Protein AF-0000000084487734 (afdb_homodimer)

Sequence (270 aa):
MATVINNCAVCWTTIVLCVITAISCRATPEEVKLWREMNKRVASFVCGEPRPRSFQVSTLFPDLSENFVDPFYVVLHRCDETTGCCKNKTEVCKMQQSTSVDIVFSMIRDGGKFISLKAENHTSCGCESRHSTIKMATVINNCAVCWTTIVLCVITAISCRATPEEVKLWREMNKRVASFVCGEPRPRSFQVSTLFPDLSENFVDPFYVVLHRCDETTGCCKNKTEVCKMQQSTSVDIVFSMIRDGGKFISLKAENHTSCGCESRHSTIK

Structure (mmCIF, N/CA/C/O backbone):
data_AF-0000000084487734-model_v1
#
loop_
_entity.id
_entity.type
_entity.pdbx_description
1 polymer 'Platelet-derived growth factor (PDGF) family profile domain-containing protein'
#
loop_
_atom_site.group_PDB
_atom_site.id
_atom_site.type_symbol
_atom_site.label_atom_id
_atom_site.label_alt_id
_atom_site.label_comp_id
_atom_site.label_asym_id
_atom_site.label_entity_id
_atom_site.label_seq_id
_atom_site.pdbx_PDB_ins_code
_atom_site.Cartn_x
_atom_site.Cartn_y
_atom_site.Cartn_z
_atom_site.occupancy
_atom_site.B_iso_or_equiv
_atom_site.auth_seq_id
_atom_site.auth_comp_id
_atom_site.auth_asym_id
_atom_site.auth_atom_id
_atom_site.pdbx_PDB_model_num
ATOM 1 N N . MET A 1 1 ? 27.359 90.25 35.75 1 35.66 1 MET A N 1
ATOM 2 C CA . MET A 1 1 ? 26.438 89.25 36.25 1 35.66 1 MET A CA 1
ATOM 3 C C . MET A 1 1 ? 25.891 88.375 35.094 1 35.66 1 MET A C 1
ATOM 5 O O . MET A 1 1 ? 25.031 88.875 34.344 1 35.66 1 MET A O 1
ATOM 9 N N . ALA A 1 2 ? 26.859 87.625 34.469 1 40.62 2 ALA A N 1
ATOM 10 C CA . ALA A 1 2 ? 26.812 86.812 33.25 1 40.62 2 ALA A CA 1
ATOM 11 C C . ALA A 1 2 ? 25.781 85.688 33.375 1 40.62 2 ALA A C 1
ATOM 13 O O . ALA A 1 2 ? 25.5 85.188 34.469 1 40.62 2 ALA A O 1
ATOM 14 N N . THR A 1 3 ? 24.859 85.625 32.344 1 41.78 3 THR A N 1
ATOM 15 C CA . THR A 1 3 ? 23.734 84.938 31.75 1 41.78 3 THR A CA 1
ATOM 16 C C . THR A 1 3 ? 24.109 83.5 31.5 1 41.78 3 THR A C 1
ATOM 18 O O . THR A 1 3 ? 24.969 83.188 30.656 1 41.78 3 THR A O 1
ATOM 21 N N . VAL A 1 4 ? 24.25 82.688 32.562 1 39.94 4 VAL A N 1
ATOM 22 C CA . VAL A 1 4 ? 24.516 81.25 32.469 1 39.94 4 VAL A CA 1
ATOM 23 C C . VAL A 1 4 ? 23.391 80.562 31.672 1 39.94 4 VAL A C 1
ATOM 25 O O . VAL A 1 4 ? 22.25 80.5 32.125 1 39.94 4 VAL A O 1
ATOM 28 N N . ILE A 1 5 ? 23.281 80.875 30.312 1 41.66 5 ILE A N 1
ATOM 29 C CA . ILE A 1 5 ? 22.328 80.188 29.453 1 41.66 5 ILE A CA 1
ATOM 30 C C . ILE A 1 5 ? 22.578 78.625 29.547 1 41.66 5 ILE A C 1
ATOM 32 O O . ILE A 1 5 ? 23.656 78.188 29.219 1 41.66 5 ILE A O 1
ATOM 36 N N . ASN A 1 6 ? 22.109 78 30.641 1 37.12 6 ASN A N 1
ATOM 37 C CA . ASN A 1 6 ? 22 76.562 30.719 1 37.12 6 ASN A CA 1
ATOM 38 C C . ASN A 1 6 ? 21.359 76 29.453 1 37.12 6 ASN A C 1
ATOM 40 O O . ASN A 1 6 ? 20.281 76.375 29.047 1 37.12 6 ASN A O 1
ATOM 44 N N . ASN A 1 7 ? 22.172 75.625 28.406 1 38.59 7 ASN A N 1
ATOM 45 C CA . ASN A 1 7 ? 21.844 74.812 27.234 1 38.59 7 ASN A CA 1
ATOM 46 C C . ASN A 1 7 ? 21.094 73.562 27.625 1 38.59 7 ASN A C 1
ATOM 48 O O . ASN A 1 7 ? 21.641 72.688 28.297 1 38.59 7 ASN A O 1
ATOM 52 N N . CYS A 1 8 ? 19.797 73.625 28.031 1 35.5 8 CYS A N 1
ATOM 53 C CA . CYS A 1 8 ? 18.906 72.5 28.125 1 35.5 8 CYS A CA 1
ATOM 54 C C . CYS A 1 8 ? 19.016 71.625 26.891 1 35.5 8 CYS A C 1
ATOM 56 O O . CYS A 1 8 ? 18.656 72.062 25.797 1 35.5 8 CYS A O 1
ATOM 58 N N . ALA A 1 9 ? 20.172 70.938 26.703 1 40.81 9 ALA A N 1
ATOM 59 C CA . ALA A 1 9 ? 20.25 69.812 25.766 1 40.81 9 ALA A CA 1
ATOM 60 C C . ALA A 1 9 ? 19.031 68.875 25.891 1 40.81 9 ALA A C 1
ATOM 62 O O . ALA A 1 9 ? 18.734 68.375 26.969 1 40.81 9 ALA A O 1
ATOM 63 N N . VAL A 1 10 ? 17.906 69.312 25.219 1 45.5 10 VAL A N 1
ATOM 64 C CA . VAL A 1 10 ? 16.766 68.438 24.938 1 45.5 10 VAL A CA 1
ATOM 65 C C . VAL A 1 10 ? 17.25 67.062 24.5 1 45.5 10 VAL A C 1
ATOM 67 O O . VAL A 1 10 ? 17.969 66.938 23.5 1 45.5 10 VAL A O 1
ATOM 70 N N . CYS A 1 11 ? 17.672 66.188 25.375 1 44.03 11 CYS A N 1
ATOM 71 C CA . CYS A 1 11 ? 17.734 64.75 25.109 1 44.03 11 CYS A CA 1
ATOM 72 C C . CYS A 1 11 ? 16.516 64.312 24.328 1 44.03 11 CYS A C 1
ATOM 74 O O . CYS A 1 11 ? 15.383 64.375 24.797 1 44.03 11 CYS A O 1
ATOM 76 N N . TRP A 1 12 ? 16.484 64.5 22.969 1 47.03 12 TRP A N 1
ATOM 77 C CA . TRP A 1 12 ? 15.594 63.781 22.078 1 47.03 12 TRP A CA 1
ATOM 78 C C . TRP A 1 12 ? 15.578 62.312 22.422 1 47.03 12 TRP A C 1
ATOM 80 O O . TRP A 1 12 ? 16.562 61.594 22.219 1 47.03 12 TRP A O 1
ATOM 90 N N . THR A 1 13 ? 15.008 61.844 23.547 1 52.81 13 THR A N 1
ATOM 91 C CA . THR A 1 13 ? 14.617 60.438 23.719 1 52.81 13 THR A CA 1
ATOM 92 C C . THR A 1 13 ? 13.898 59.938 22.484 1 52.81 13 THR A C 1
ATOM 94 O O . THR A 1 13 ? 12.805 60.375 22.156 1 52.81 13 THR A O 1
ATOM 97 N N . THR A 1 14 ? 14.562 59.75 21.297 1 53.88 14 THR A N 1
ATOM 98 C CA . THR A 1 14 ? 13.977 58.906 20.281 1 53.88 14 THR A CA 1
ATOM 99 C C . THR A 1 14 ? 13.352 57.656 20.938 1 53.88 14 THR A C 1
ATOM 101 O O . THR A 1 14 ? 14.062 56.812 21.469 1 53.88 14 THR A O 1
ATOM 104 N N . ILE A 1 15 ? 12.211 57.75 21.594 1 55 15 ILE A N 1
ATOM 105 C CA . ILE A 1 15 ? 11.414 56.562 21.891 1 55 15 ILE A CA 1
ATOM 106 C C . ILE A 1 15 ? 11.32 55.656 20.641 1 55 15 ILE A C 1
ATOM 108 O O . ILE A 1 15 ? 10.68 56.031 19.656 1 55 15 ILE A O 1
ATOM 112 N N . VAL A 1 16 ? 12.414 55.031 20.266 1 56.88 16 VAL A N 1
ATOM 113 C CA . VAL A 1 16 ? 12.25 53.906 19.344 1 56.88 16 VAL A CA 1
ATOM 114 C C . VAL A 1 16 ? 11.023 53.094 19.734 1 56.88 16 VAL A C 1
ATOM 116 O O . VAL A 1 16 ? 11.016 52.438 20.766 1 56.88 16 VAL A O 1
ATOM 119 N N . LEU A 1 17 ? 9.812 53.625 19.453 1 52.47 17 LEU A N 1
ATOM 120 C CA . LEU A 1 17 ? 8.633 52.75 19.469 1 52.47 17 LEU A CA 1
ATOM 121 C C . LEU A 1 17 ? 8.953 51.375 18.938 1 52.47 17 LEU A C 1
ATOM 123 O O . LEU A 1 17 ? 9.188 51.188 17.75 1 52.47 17 LEU A O 1
ATOM 127 N N . CYS A 1 18 ? 9.641 50.594 19.672 1 52.75 18 CYS A N 1
ATOM 128 C CA . CYS A 1 18 ? 9.633 49.188 19.391 1 52.75 18 CYS A CA 1
ATOM 129 C C . CYS A 1 18 ? 8.25 48.719 18.969 1 52.75 18 CYS A C 1
ATOM 131 O O . CYS A 1 18 ? 7.359 48.562 19.797 1 52.75 18 CYS A O 1
ATOM 133 N N . VAL A 1 19 ? 7.691 49.25 17.859 1 54.16 19 VAL A N 1
ATOM 134 C CA . VAL A 1 19 ? 6.547 48.562 17.281 1 54.16 19 VAL A CA 1
ATOM 135 C C . VAL A 1 19 ? 6.754 47.031 17.406 1 54.16 19 VAL A C 1
ATOM 137 O O . VAL A 1 19 ? 7.609 46.469 16.734 1 54.16 19 VAL A O 1
ATOM 140 N N . ILE A 1 20 ? 6.711 46.531 18.562 1 51.81 20 ILE A N 1
ATOM 141 C CA . ILE A 1 20 ? 6.5 45.062 18.688 1 51.81 20 ILE A CA 1
ATOM 142 C C . ILE A 1 20 ? 5.566 44.594 17.578 1 51.81 20 ILE A C 1
ATOM 144 O O . ILE A 1 20 ? 4.383 44.938 17.547 1 51.81 20 ILE A O 1
ATOM 148 N N . THR A 1 21 ? 5.977 44.688 16.266 1 53.12 21 THR A N 1
ATOM 149 C CA . THR A 1 21 ? 5.211 43.906 15.297 1 53.12 21 THR A CA 1
ATOM 150 C C . THR A 1 21 ? 4.668 42.625 15.945 1 53.12 21 THR A C 1
ATOM 152 O O . THR A 1 21 ? 5.438 41.75 16.375 1 53.12 21 THR A O 1
ATOM 155 N N . ALA A 1 22 ? 3.709 42.656 16.781 1 51 22 ALA A N 1
ATOM 156 C CA . ALA A 1 22 ? 2.916 41.469 17.125 1 51 22 ALA A CA 1
ATOM 157 C C . ALA A 1 22 ? 2.893 40.469 15.977 1 51 22 ALA A C 1
ATOM 159 O O . ALA A 1 22 ? 2.295 40.75 14.93 1 51 22 ALA A O 1
ATOM 160 N N . ILE A 1 23 ? 3.992 39.844 15.531 1 52.19 23 ILE A N 1
ATOM 161 C CA . ILE A 1 23 ? 3.895 38.656 14.68 1 52.19 23 ILE A CA 1
ATOM 162 C C . ILE A 1 23 ? 2.557 37.969 14.922 1 52.19 23 ILE A C 1
ATOM 164 O O . ILE A 1 23 ? 2.305 37.438 16 1 52.19 23 ILE A O 1
ATOM 168 N N . SER A 1 24 ? 1.471 38.562 14.617 1 54.06 24 SER A N 1
ATOM 169 C CA . SER A 1 24 ? 0.157 37.938 14.664 1 54.06 24 SER A CA 1
ATOM 170 C C . SER A 1 24 ? 0.245 36.438 14.328 1 54.06 24 SER A C 1
ATOM 172 O O . SER A 1 24 ? 0.901 36.062 13.359 1 54.06 24 SER A O 1
ATOM 174 N N . CYS A 1 25 ? 0.25 35.594 15.359 1 62.59 25 CYS A N 1
ATOM 175 C CA . CYS A 1 25 ? 0.129 34.156 15.5 1 62.59 25 CYS A CA 1
ATOM 176 C C . CYS A 1 25 ? -0.908 33.594 14.531 1 62.59 25 CYS A C 1
ATOM 178 O O . CYS A 1 25 ? -1.359 32.438 14.68 1 62.59 25 CYS A O 1
ATOM 180 N N . ARG A 1 26 ? -1.296 34.438 13.57 1 74.94 26 ARG A N 1
ATOM 181 C CA . ARG A 1 26 ? -2.312 33.906 12.664 1 74.94 26 ARG A CA 1
ATOM 182 C C . ARG A 1 26 ? -1.678 33.094 11.539 1 74.94 26 ARG A C 1
ATOM 184 O O . ARG A 1 26 ? -0.514 33.312 11.195 1 74.94 26 ARG A O 1
ATOM 191 N N . ALA A 1 27 ? -2.35 32.094 11.078 1 86.38 27 ALA A N 1
ATOM 192 C CA . ALA A 1 27 ? -1.905 31.281 9.961 1 86.38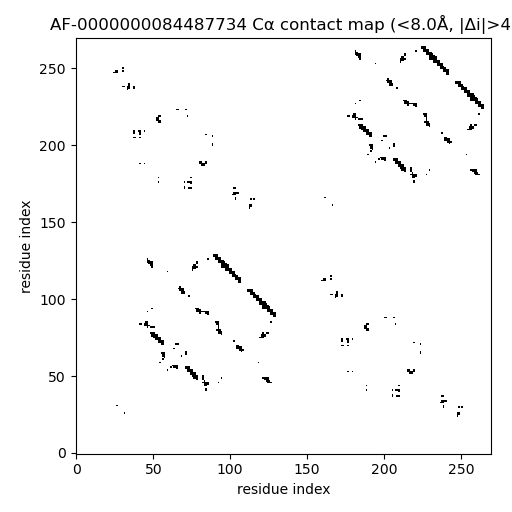 27 ALA A CA 1
ATOM 193 C C . ALA A 1 27 ? -1.611 32.125 8.727 1 86.38 27 ALA A C 1
ATOM 195 O O . ALA A 1 27 ? -2.385 33.031 8.391 1 86.38 27 ALA A O 1
ATOM 196 N N . THR A 1 28 ? -0.419 32.031 8.164 1 91.5 28 THR A N 1
ATOM 197 C CA . THR A 1 28 ? -0.097 32.719 6.918 1 91.5 28 THR A CA 1
ATOM 198 C C . THR A 1 28 ? -0.97 32.188 5.777 1 91.5 28 THR A C 1
ATOM 200 O O . THR A 1 28 ? -1.492 31.078 5.844 1 91.5 28 THR A O 1
ATOM 203 N N . PRO A 1 29 ? -1.188 33.062 4.805 1 93.31 29 PRO A N 1
ATOM 204 C CA . PRO A 1 29 ? -1.983 32.625 3.662 1 93.31 29 PRO A CA 1
ATOM 205 C C . PRO A 1 29 ? -1.451 31.328 3.047 1 93.31 29 PRO A C 1
ATOM 207 O O . PRO A 1 29 ? -2.232 30.484 2.59 1 93.31 29 PRO A O 1
ATOM 210 N N . GLU A 1 30 ? -0.199 31.156 2.973 1 95.38 30 GLU A N 1
ATOM 211 C CA . GLU A 1 30 ? 0.404 29.938 2.43 1 95.38 30 GLU A CA 1
ATOM 212 C C . GLU A 1 30 ? 0.062 28.734 3.287 1 95.38 30 GLU A C 1
ATOM 214 O O . GLU A 1 30 ? -0.239 27.656 2.76 1 95.38 30 GLU A O 1
ATOM 219 N N . GLU A 1 31 ? 0.124 28.891 4.559 1 95.31 31 GLU A N 1
ATOM 220 C CA . GLU A 1 31 ? -0.211 27.812 5.473 1 95.31 31 GLU A CA 1
ATOM 221 C C . GLU A 1 31 ? -1.663 27.375 5.301 1 95.31 31 GLU A C 1
ATOM 223 O O . GLU A 1 31 ? -1.961 26.172 5.293 1 95.31 31 GLU A O 1
ATOM 228 N N . VAL A 1 32 ? -2.49 28.344 5.176 1 96.06 32 VAL A N 1
ATOM 229 C CA . VAL A 1 32 ? -3.906 28.047 5.004 1 96.06 32 VAL A CA 1
ATOM 230 C C . VAL A 1 32 ? -4.117 27.281 3.697 1 96.06 32 VAL A C 1
ATOM 232 O O . VAL A 1 32 ? -4.902 26.328 3.645 1 96.06 32 VAL A O 1
ATOM 235 N N . LYS A 1 33 ? -3.457 27.734 2.691 1 97.81 33 LYS A N 1
ATOM 236 C CA . LYS A 1 33 ? -3.559 27.062 1.399 1 97.81 33 LYS A CA 1
ATOM 237 C C . LYS A 1 33 ? -3.111 25.609 1.5 1 97.81 33 LYS A C 1
ATOM 239 O O . LYS A 1 33 ? -3.795 24.703 1.011 1 97.81 33 LYS A O 1
ATOM 244 N N . LEU A 1 34 ? -1.997 25.375 2.111 1 98.12 34 LEU A N 1
ATOM 245 C CA . LEU A 1 34 ? -1.467 24.031 2.258 1 98.12 34 LEU A CA 1
ATOM 246 C C . LEU A 1 34 ? -2.402 23.172 3.098 1 98.12 34 LEU A C 1
ATOM 248 O O . LEU A 1 34 ? -2.607 21.984 2.795 1 98.12 34 LEU A O 1
ATOM 252 N N . TRP A 1 35 ? -2.957 23.75 4.102 1 98 35 TRP A N 1
ATOM 253 C CA . TRP A 1 35 ? -3.92 23.047 4.949 1 98 35 TRP A CA 1
ATOM 254 C C . TRP A 1 35 ? -5.156 22.641 4.148 1 98 35 TRP A C 1
ATOM 256 O O . TRP A 1 35 ? -5.613 21.5 4.242 1 98 35 TRP A O 1
ATOM 266 N N . ARG A 1 36 ? -5.621 23.5 3.389 1 98.38 36 ARG A N 1
ATOM 267 C CA . ARG A 1 36 ? -6.789 23.219 2.561 1 98.38 36 ARG A CA 1
ATOM 268 C C . ARG A 1 36 ? -6.484 22.141 1.532 1 98.38 36 ARG A C 1
ATOM 270 O O . ARG A 1 36 ? -7.32 21.281 1.27 1 98.38 36 ARG A O 1
ATOM 277 N N . GLU A 1 37 ? -5.344 22.188 0.955 1 98.5 37 GLU A N 1
ATOM 278 C CA . GLU A 1 37 ? -4.953 21.203 -0.053 1 98.5 37 GLU A CA 1
ATOM 279 C C . GLU A 1 37 ? -4.883 19.797 0.539 1 98.5 37 GLU A C 1
ATOM 281 O O . GLU A 1 37 ? -5.336 18.828 -0.082 1 98.5 37 GLU A O 1
ATOM 286 N N . MET A 1 38 ? -4.367 19.719 1.763 1 98.69 38 MET A N 1
ATOM 287 C CA . MET A 1 38 ? -4.305 18.406 2.398 1 98.69 38 MET A CA 1
ATOM 288 C C . MET A 1 38 ? -5.703 17.906 2.746 1 98.69 38 MET A C 1
ATOM 290 O O . MET A 1 38 ? -6.012 16.734 2.559 1 98.69 38 MET A O 1
ATOM 294 N N . ASN A 1 39 ? -6.527 18.797 3.221 1 98.44 39 ASN A N 1
ATOM 295 C CA . ASN A 1 39 ? -7.902 18.406 3.516 1 98.44 39 ASN A CA 1
ATOM 296 C C . ASN A 1 39 ? -8.625 17.906 2.266 1 98.44 39 ASN A C 1
ATOM 298 O O . ASN A 1 39 ? -9.398 16.953 2.334 1 98.44 39 ASN A O 1
ATOM 302 N N . LYS A 1 40 ? -8.312 18.516 1.178 1 98.69 40 LYS A N 1
ATOM 303 C CA . LYS A 1 40 ? -8.906 18.078 -0.082 1 98.69 40 LYS A CA 1
ATOM 304 C C . LYS A 1 40 ? -8.406 16.688 -0.465 1 98.69 40 LYS A C 1
ATOM 306 O O . LYS A 1 40 ? -9.18 15.836 -0.912 1 98.69 40 LYS A O 1
ATOM 311 N N . ARG A 1 41 ? -7.121 16.406 -0.318 1 98.75 41 ARG A N 1
ATOM 312 C CA . ARG A 1 41 ? -6.543 15.102 -0.605 1 98.75 41 ARG A CA 1
ATOM 313 C C . ARG A 1 41 ? -7.16 14.031 0.28 1 98.75 41 ARG A C 1
ATOM 315 O O . ARG A 1 41 ? -7.543 12.961 -0.207 1 98.75 41 ARG A O 1
ATOM 322 N N . VAL A 1 42 ? -7.289 14.375 1.521 1 98.69 42 VAL A N 1
ATOM 323 C CA . VAL A 1 42 ? -7.852 13.438 2.49 1 98.69 42 VAL A CA 1
ATOM 324 C C . VAL A 1 42 ? -9.305 13.133 2.133 1 98.69 42 VAL A C 1
ATOM 326 O O . VAL A 1 42 ? -9.727 11.969 2.152 1 98.69 42 VAL A O 1
ATOM 329 N N . ALA A 1 43 ? -10 14.125 1.767 1 98.38 43 ALA A N 1
ATOM 330 C CA . ALA A 1 43 ? -11.414 13.977 1.447 1 98.38 43 ALA A CA 1
ATOM 331 C C . ALA A 1 43 ? -11.609 13.148 0.18 1 98.38 43 ALA A C 1
ATOM 333 O O . ALA A 1 43 ? -12.648 12.508 0.002 1 98.38 43 ALA A O 1
ATOM 334 N N . SER A 1 44 ? -10.641 13.141 -0.678 1 98.5 44 SER A N 1
ATOM 335 C CA . SER A 1 44 ? -10.766 12.445 -1.954 1 98.5 44 SER A CA 1
ATOM 336 C C . SER A 1 44 ? -10.203 11.031 -1.869 1 98.5 44 SER A C 1
ATOM 338 O O . SER A 1 44 ? -10.414 10.219 -2.771 1 98.5 44 SER A O 1
ATOM 340 N N . PHE A 1 45 ? -9.445 10.703 -0.811 1 98.81 45 PHE A N 1
ATOM 341 C CA . PHE A 1 45 ? -8.781 9.414 -0.661 1 98.81 45 PHE A CA 1
ATOM 342 C C . PHE A 1 45 ? -9.453 8.578 0.423 1 98.81 45 PHE A C 1
ATOM 344 O O . PHE A 1 45 ? -8.797 8.125 1.362 1 98.81 45 PHE A O 1
ATOM 351 N N . VAL A 1 46 ? -10.742 8.391 0.216 1 98.69 46 VAL A N 1
ATOM 352 C CA . VAL A 1 46 ? -11.578 7.734 1.216 1 98.69 46 VAL A CA 1
ATOM 353 C C . VAL A 1 46 ? -11.43 6.219 1.105 1 98.69 46 VAL A C 1
ATOM 355 O O . VAL A 1 46 ? -11.203 5.688 0.014 1 98.69 46 VAL A O 1
ATOM 358 N N . CYS A 1 47 ? -11.547 5.52 2.188 1 98.81 47 CYS A N 1
ATOM 359 C CA . CYS A 1 47 ? -11.539 4.062 2.262 1 98.81 47 CYS A CA 1
ATOM 360 C C . CYS A 1 47 ? -12.766 3.479 1.566 1 98.81 47 CYS A C 1
ATOM 362 O O . CYS A 1 47 ? -13.898 3.84 1.89 1 98.81 47 CYS A O 1
ATOM 364 N N . GLY A 1 48 ? -12.5 2.529 0.603 1 98.56 48 GLY A N 1
ATOM 365 C CA . GLY A 1 48 ? -13.617 1.909 -0.091 1 98.56 48 GLY A CA 1
ATOM 366 C C . GLY A 1 48 ? -13.203 0.77 -1 1 98.56 48 GLY A C 1
ATOM 367 O O . GLY A 1 48 ? -13.656 -0.364 -0.835 1 98.56 48 GLY A O 1
ATOM 368 N N . GLU A 1 49 ? -12.305 1.122 -1.894 1 98.44 49 GLU A N 1
ATOM 369 C CA . GLU A 1 49 ? -11.883 0.144 -2.893 1 98.44 49 GLU A CA 1
ATOM 370 C C . GLU A 1 49 ? -10.492 -0.401 -2.58 1 98.44 49 GLU A C 1
ATOM 372 O O . GLU A 1 49 ? -9.57 0.363 -2.281 1 98.44 49 GLU A O 1
ATOM 377 N N . PRO A 1 50 ? -10.352 -1.733 -2.709 1 98.88 50 PRO A N 1
ATOM 378 C CA . PRO A 1 50 ? -8.992 -2.264 -2.561 1 98.88 50 PRO A CA 1
ATOM 379 C C . PRO A 1 50 ? -8.039 -1.746 -3.631 1 98.88 50 PRO A C 1
ATOM 381 O O . PRO A 1 50 ? -8.477 -1.273 -4.684 1 98.88 50 PRO A O 1
ATOM 384 N N . ARG A 1 51 ? -6.746 -1.78 -3.359 1 98.81 51 ARG A N 1
ATOM 385 C CA . ARG A 1 51 ? -5.727 -1.29 -4.281 1 98.81 51 ARG A CA 1
ATOM 386 C C . ARG A 1 51 ? -4.82 -2.424 -4.746 1 98.81 51 ARG A C 1
ATOM 388 O O . ARG A 1 51 ? -4.562 -3.369 -3.998 1 98.81 51 ARG A O 1
ATOM 395 N N . PRO A 1 52 ? -4.348 -2.332 -5.941 1 98.75 52 PRO A N 1
ATOM 396 C CA . PRO A 1 52 ? -3.406 -3.363 -6.379 1 98.75 52 PRO A CA 1
ATOM 397 C C . PRO A 1 52 ? -2.082 -3.312 -5.621 1 98.75 52 PRO A C 1
ATOM 399 O O . PRO A 1 52 ? -1.576 -2.227 -5.324 1 98.75 52 PRO A O 1
ATOM 402 N N . ARG A 1 53 ? -1.598 -4.465 -5.246 1 98.81 53 ARG A N 1
ATOM 403 C CA . ARG A 1 53 ? -0.317 -4.668 -4.578 1 98.81 53 ARG A CA 1
ATOM 404 C C . ARG A 1 53 ? 0.437 -5.848 -5.191 1 98.81 53 ARG A C 1
ATOM 406 O O . ARG A 1 53 ? -0.174 -6.832 -5.609 1 98.81 53 ARG A O 1
ATOM 413 N N . SER A 1 54 ? 1.665 -5.719 -5.273 1 98.75 54 SER A N 1
ATOM 414 C CA . SER A 1 54 ? 2.488 -6.828 -5.742 1 98.75 54 SER A CA 1
ATOM 415 C C . SER A 1 54 ? 3.145 -7.559 -4.574 1 98.75 54 SER A C 1
ATOM 417 O O . SER A 1 54 ? 3.576 -6.93 -3.607 1 98.75 54 SER A O 1
ATOM 419 N N . PHE A 1 55 ? 3.186 -8.844 -4.691 1 98.56 55 PHE A N 1
ATOM 420 C CA . PHE A 1 55 ? 3.805 -9.688 -3.678 1 98.56 55 PHE A CA 1
ATOM 421 C C . PHE A 1 55 ? 4.758 -10.688 -4.32 1 98.56 55 PHE A C 1
ATOM 423 O O . PHE A 1 55 ? 4.402 -11.359 -5.293 1 98.56 55 PHE A O 1
ATOM 430 N N . GLN A 1 56 ? 5.949 -10.773 -3.699 1 97.88 56 GLN A N 1
ATOM 431 C CA . GLN A 1 56 ? 6.762 -11.922 -4.082 1 97.88 56 GLN A CA 1
ATOM 432 C C . GLN A 1 56 ? 6.117 -13.227 -3.635 1 97.88 56 GLN A C 1
ATOM 434 O O . GLN A 1 56 ? 5.508 -13.289 -2.566 1 97.88 56 GLN A O 1
ATOM 439 N N . VAL A 1 57 ? 6.305 -14.242 -4.375 1 98.06 57 VAL A N 1
ATOM 440 C CA . VAL A 1 57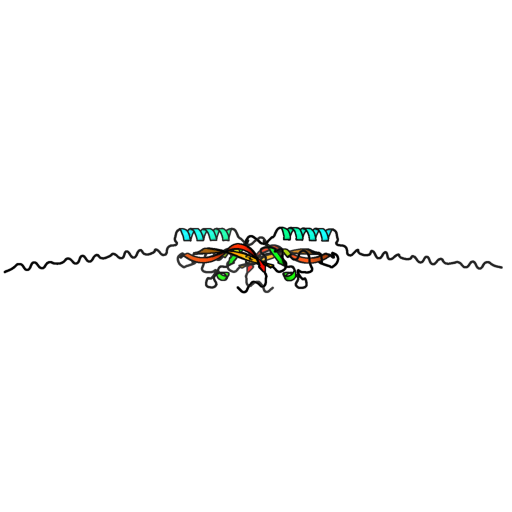 ? 5.598 -15.5 -4.141 1 98.06 57 VAL A CA 1
ATOM 441 C C . VAL A 1 57 ? 5.922 -16.016 -2.744 1 98.06 57 VAL A C 1
ATOM 443 O O . VAL A 1 57 ? 5.055 -16.578 -2.064 1 98.06 57 VAL A O 1
ATOM 446 N N . SER A 1 58 ? 7.141 -15.828 -2.256 1 97.06 58 SER A N 1
ATOM 447 C CA . SER A 1 58 ? 7.555 -16.375 -0.965 1 97.06 58 SER A CA 1
ATOM 448 C C . SER A 1 58 ? 6.844 -15.656 0.184 1 97.06 58 SER A C 1
ATOM 450 O O . SER A 1 58 ? 6.754 -16.203 1.29 1 97.06 58 SER A O 1
ATOM 452 N N . THR A 1 59 ? 6.41 -14.398 -0.084 1 96.31 59 THR A N 1
ATOM 453 C CA . THR A 1 59 ? 5.656 -13.656 0.92 1 96.31 59 THR A CA 1
ATOM 454 C C . THR A 1 59 ? 4.277 -14.266 1.129 1 96.31 59 THR A C 1
ATOM 456 O O . THR A 1 59 ? 3.793 -14.352 2.26 1 96.31 59 THR A O 1
ATOM 459 N N . LEU A 1 60 ? 3.609 -14.758 0.056 1 97.19 60 LEU A N 1
ATOM 460 C CA . LEU A 1 60 ? 2.264 -15.312 0.111 1 97.19 60 LEU A CA 1
ATOM 461 C C . LEU A 1 60 ? 2.305 -16.812 0.414 1 97.19 60 LEU A C 1
ATOM 463 O O . LEU A 1 60 ? 1.417 -17.328 1.088 1 97.19 60 LEU A O 1
ATOM 467 N N . PHE A 1 61 ? 3.359 -17.406 -0.148 1 97.38 61 PHE A N 1
ATOM 468 C CA . PHE A 1 61 ? 3.553 -18.859 -0.028 1 97.38 61 PHE A CA 1
ATOM 469 C C . PHE A 1 61 ? 4.977 -19.172 0.412 1 97.38 61 PHE A C 1
ATOM 471 O O . PHE A 1 61 ? 5.84 -19.469 -0.42 1 97.38 61 PHE A O 1
ATOM 478 N N . PRO A 1 62 ? 5.188 -19.266 1.712 1 96.56 62 PRO A N 1
ATOM 479 C CA . PRO A 1 62 ? 6.547 -19.375 2.242 1 96.56 62 PRO A CA 1
ATOM 480 C C . PRO A 1 62 ? 7.27 -20.625 1.751 1 96.56 62 PRO A C 1
ATOM 482 O O . PRO A 1 62 ? 8.508 -20.672 1.739 1 96.56 62 PRO A O 1
ATOM 485 N N . ASP A 1 63 ? 6.566 -21.594 1.326 1 94.56 63 ASP A N 1
ATOM 486 C CA . ASP A 1 63 ? 7.164 -22.844 0.868 1 94.56 63 ASP A CA 1
ATOM 487 C C . ASP A 1 63 ? 7.664 -22.719 -0.569 1 94.56 63 ASP A C 1
ATOM 489 O O . ASP A 1 63 ? 8.375 -23.594 -1.062 1 94.56 63 ASP A O 1
ATOM 493 N N . LEU A 1 64 ? 7.266 -21.719 -1.189 1 94.75 64 LEU A N 1
ATOM 494 C CA . LEU A 1 64 ? 7.703 -21.516 -2.566 1 94.75 64 LEU A CA 1
ATOM 495 C C . LEU A 1 64 ? 8.852 -20.516 -2.629 1 94.75 64 LEU A C 1
ATOM 497 O O . LEU A 1 64 ? 8.859 -19.516 -1.887 1 94.75 64 LEU A O 1
ATOM 501 N N . SER A 1 65 ? 9.766 -20.828 -3.537 1 94.81 65 SER A N 1
ATOM 502 C CA . SER A 1 65 ? 10.875 -19.922 -3.787 1 94.81 65 SER A CA 1
ATOM 503 C C . SER A 1 65 ? 10.719 -19.203 -5.125 1 94.81 65 SER A C 1
ATOM 505 O O . SER A 1 65 ? 10.312 -19.828 -6.117 1 94.81 65 SER A O 1
ATOM 507 N N . GLU A 1 66 ? 11.164 -17.969 -5.102 1 95.19 66 GLU A N 1
ATOM 508 C CA . GLU A 1 66 ? 11.148 -17.188 -6.332 1 95.19 66 GLU A CA 1
ATOM 509 C C . GLU A 1 66 ? 11.93 -17.875 -7.441 1 95.19 66 GLU A C 1
ATOM 511 O O . GLU A 1 66 ? 11.648 -17.688 -8.625 1 95.19 66 GLU A O 1
ATOM 516 N N . ASN A 1 67 ? 12.812 -18.797 -7.047 1 94.25 67 ASN A N 1
ATOM 517 C CA . ASN A 1 67 ? 13.727 -19.422 -8 1 94.25 67 ASN A CA 1
ATOM 518 C C . ASN A 1 67 ? 13.039 -20.531 -8.789 1 94.25 67 ASN A C 1
ATOM 520 O O . ASN A 1 67 ? 13.539 -20.969 -9.828 1 94.25 67 ASN A O 1
ATOM 524 N N . PHE A 1 68 ? 11.875 -20.891 -8.344 1 93.25 68 PHE A N 1
ATOM 525 C CA . PHE A 1 68 ? 11.359 -22.141 -8.898 1 93.25 68 PHE A CA 1
ATOM 526 C C . PHE A 1 68 ? 10.016 -21.922 -9.57 1 93.25 68 PHE A C 1
ATOM 528 O O . PHE A 1 68 ? 9.438 -22.859 -10.141 1 93.25 68 PHE A O 1
ATOM 535 N N . VAL A 1 69 ? 9.594 -20.703 -9.508 1 96.06 69 VAL A N 1
ATOM 536 C CA . VAL A 1 69 ? 8.25 -20.531 -10.047 1 96.06 69 VAL A CA 1
ATOM 537 C C . VAL A 1 69 ? 8.219 -19.312 -10.969 1 96.06 69 VAL A C 1
ATOM 539 O O . VAL A 1 69 ? 9.016 -18.391 -10.812 1 96.06 69 VAL A O 1
ATOM 542 N N . ASP A 1 70 ? 7.215 -19.422 -11.898 1 96.44 70 ASP A N 1
ATOM 543 C CA . ASP A 1 70 ? 6.914 -18.328 -12.82 1 96.44 70 ASP A CA 1
ATOM 544 C C . ASP A 1 70 ? 5.41 -18.062 -12.883 1 96.44 70 ASP A C 1
ATOM 546 O O . ASP A 1 70 ? 4.629 -18.969 -13.195 1 96.44 70 ASP A O 1
ATOM 550 N N . PRO A 1 71 ? 5.02 -16.812 -12.719 1 97.38 71 PRO A N 1
ATOM 551 C CA . PRO A 1 71 ? 5.801 -15.664 -12.25 1 97.38 71 PRO A CA 1
ATOM 552 C C . PRO A 1 71 ? 6.195 -15.773 -10.781 1 97.38 71 PRO A C 1
ATOM 554 O O . PRO A 1 71 ? 5.625 -16.578 -10.039 1 97.38 71 PRO A O 1
ATOM 557 N N . PHE A 1 72 ? 7.203 -14.961 -10.391 1 97.75 72 PHE A N 1
ATOM 558 C CA . PHE A 1 72 ? 7.586 -15 -8.984 1 97.75 72 PHE A CA 1
ATOM 559 C C . PHE A 1 72 ? 6.988 -13.812 -8.227 1 97.75 72 PHE A C 1
ATOM 561 O O . PHE A 1 72 ? 7.293 -13.602 -7.055 1 97.75 72 PHE A O 1
ATOM 568 N N . TYR A 1 73 ? 6.211 -13.023 -8.883 1 98.62 73 TYR A N 1
ATOM 569 C CA . TYR A 1 73 ? 5.32 -12.039 -8.281 1 98.62 73 TYR A CA 1
ATOM 570 C C . TYR A 1 73 ? 3.859 -12.422 -8.492 1 98.62 73 TYR A C 1
ATOM 572 O O . TYR A 1 73 ? 3.529 -13.117 -9.453 1 98.62 73 TYR A O 1
ATOM 580 N N . VAL A 1 74 ? 3.062 -11.922 -7.586 1 98.81 74 VAL A N 1
ATOM 581 C CA . VAL A 1 74 ? 1.607 -11.977 -7.699 1 98.81 74 VAL A CA 1
ATOM 582 C C . VAL A 1 74 ? 1.021 -10.594 -7.43 1 98.81 74 VAL A C 1
ATOM 584 O O . VAL A 1 74 ? 1.45 -9.898 -6.508 1 98.81 74 VAL A O 1
ATOM 587 N N . VAL A 1 75 ? 0.105 -10.188 -8.258 1 98.88 75 VAL A N 1
ATOM 588 C CA . VAL A 1 75 ? -0.57 -8.914 -8.055 1 98.88 75 VAL A CA 1
ATOM 589 C C . VAL A 1 75 ? -2.008 -9.156 -7.602 1 98.88 75 VAL A C 1
ATOM 591 O O . VAL A 1 75 ? -2.783 -9.812 -8.305 1 98.88 75 VAL A O 1
ATOM 594 N N . LEU A 1 76 ? -2.318 -8.648 -6.441 1 98.88 76 LEU A N 1
ATOM 595 C CA . LEU A 1 76 ? -3.635 -8.797 -5.836 1 98.88 76 LEU A CA 1
ATOM 596 C C . LEU A 1 76 ? -4.172 -7.449 -5.363 1 98.88 76 LEU A C 1
ATOM 598 O O . LEU A 1 76 ? -3.398 -6.527 -5.098 1 98.88 76 LEU A O 1
ATOM 602 N N . HIS A 1 77 ? -5.477 -7.395 -5.281 1 98.88 77 HIS A N 1
ATOM 603 C CA . HIS A 1 77 ? -6.074 -6.238 -4.621 1 98.88 77 HIS A CA 1
ATOM 604 C C . HIS A 1 77 ? -6.191 -6.461 -3.119 1 98.88 77 HIS A C 1
ATOM 606 O O . HIS A 1 77 ? -6.633 -7.527 -2.68 1 98.88 77 HIS A O 1
ATOM 612 N N . ARG A 1 78 ? -5.75 -5.461 -2.348 1 98.81 78 ARG A N 1
ATOM 613 C CA . ARG A 1 78 ? -5.738 -5.574 -0.892 1 98.81 78 ARG A CA 1
ATOM 614 C C . ARG A 1 78 ? -6.168 -4.262 -0.24 1 98.81 78 ARG A C 1
ATOM 616 O O . ARG A 1 78 ? -6.02 -3.191 -0.832 1 98.81 78 ARG A O 1
ATOM 623 N N . CYS A 1 79 ? -6.68 -4.449 0.895 1 98.88 79 CYS A N 1
ATOM 624 C CA . CYS A 1 79 ? -6.957 -3.346 1.808 1 98.88 79 CYS A CA 1
ATOM 625 C C . CYS A 1 79 ? -5.984 -3.348 2.979 1 98.88 79 CYS A C 1
ATOM 627 O O . CYS A 1 79 ? -5.633 -4.406 3.5 1 98.88 79 CYS A O 1
ATOM 629 N N . ASP A 1 80 ? -5.547 -2.176 3.297 1 98.06 80 ASP A N 1
ATOM 630 C CA . ASP A 1 80 ? -4.793 -2.004 4.531 1 98.06 80 ASP A CA 1
ATOM 631 C C . ASP A 1 80 ? -5.004 -0.608 5.117 1 98.06 80 ASP A C 1
ATOM 633 O O . ASP A 1 80 ? -5.844 0.151 4.633 1 98.06 80 ASP A O 1
ATOM 637 N N . GLU A 1 81 ? -4.309 -0.291 6.16 1 97.62 81 GLU A N 1
ATOM 638 C CA . GLU A 1 81 ? -4.555 0.958 6.875 1 97.62 81 GLU A CA 1
ATOM 639 C C . GLU A 1 81 ? -4.203 2.168 6.016 1 97.62 81 GLU A C 1
ATOM 641 O O . GLU A 1 81 ? -4.648 3.283 6.293 1 97.62 81 GLU A O 1
ATOM 646 N N . THR A 1 82 ? -3.414 1.952 4.934 1 98.5 82 THR A N 1
ATOM 647 C CA . THR A 1 82 ? -2.965 3.062 4.102 1 98.5 82 THR A CA 1
ATOM 648 C C . THR A 1 82 ? -3.818 3.172 2.84 1 98.5 82 THR A C 1
ATOM 650 O O . THR A 1 82 ? -3.527 3.979 1.955 1 98.5 82 THR A O 1
ATOM 653 N N . THR A 1 83 ? -4.859 2.361 2.746 1 98.75 83 THR A N 1
ATOM 654 C CA . THR A 1 83 ? -5.648 2.23 1.524 1 98.75 83 THR A CA 1
ATOM 655 C C . THR A 1 83 ? -6.609 3.408 1.372 1 98.75 83 THR A C 1
ATOM 657 O O . THR A 1 83 ? -7.051 3.717 0.263 1 98.75 83 THR A O 1
ATOM 660 N N . GLY A 1 84 ? -6.98 4.035 2.527 1 98.88 84 GLY A N 1
ATOM 661 C CA . GLY A 1 84 ? -7.898 5.164 2.498 1 98.88 84 GLY A CA 1
ATOM 662 C C . GLY A 1 84 ? -8.195 5.73 3.875 1 98.88 84 GLY A C 1
ATOM 663 O O . GLY A 1 84 ? -7.855 5.117 4.891 1 98.88 84 GLY A O 1
ATOM 664 N N . CYS A 1 85 ? -8.758 6.867 3.867 1 98.75 85 CYS A N 1
ATOM 665 C CA . CYS A 1 85 ? -9.047 7.594 5.098 1 98.75 85 CYS A CA 1
ATOM 666 C C . CYS A 1 85 ? -10.438 7.254 5.621 1 98.75 85 CYS A C 1
ATOM 668 O O . CYS A 1 85 ? -11.375 7.09 4.836 1 98.75 85 CYS A O 1
ATOM 670 N N . CYS A 1 86 ? -10.516 7.184 6.898 1 98.56 86 CYS A N 1
ATOM 671 C CA . CYS A 1 86 ? -11.805 7.027 7.57 1 98.56 86 CYS A CA 1
ATOM 672 C C . CYS A 1 86 ? -12.258 8.336 8.195 1 98.56 86 CYS A C 1
ATOM 674 O O . CYS A 1 86 ? -11.43 9.188 8.531 1 98.56 86 CYS A O 1
ATOM 676 N N . LYS A 1 87 ? -13.57 8.461 8.398 1 97.19 87 LYS A N 1
ATOM 677 C CA . LYS A 1 87 ? -14.148 9.672 8.992 1 97.19 87 LYS A CA 1
ATOM 678 C C . LYS A 1 87 ? -13.914 9.703 10.5 1 97.19 87 LYS A C 1
ATOM 680 O O . LYS A 1 87 ? -13.664 10.766 11.07 1 97.19 87 LYS A O 1
ATOM 685 N N . ASN A 1 88 ? -14 8.539 11.055 1 96.38 88 ASN A N 1
ATOM 686 C CA . ASN A 1 88 ? -13.812 8.438 12.5 1 96.38 88 ASN A CA 1
ATOM 687 C C . ASN A 1 88 ? -12.359 8.141 12.859 1 96.38 88 ASN A C 1
ATOM 689 O O . ASN A 1 88 ? -11.789 7.16 12.383 1 96.38 88 ASN A O 1
ATOM 693 N N . LYS A 1 89 ? -11.836 8.906 13.742 1 95.38 89 LYS A N 1
ATOM 694 C CA . LYS A 1 89 ? -10.422 8.836 14.094 1 95.38 89 LYS A CA 1
ATOM 695 C C . LYS A 1 89 ? -10.094 7.516 14.781 1 95.38 89 LYS A C 1
ATOM 697 O O . LYS A 1 89 ? -8.922 7.133 14.867 1 95.38 89 LYS A O 1
ATOM 702 N N . THR A 1 90 ? -11.055 6.773 15.328 1 95.62 90 THR A N 1
ATOM 703 C CA . THR A 1 90 ? -10.82 5.523 16.031 1 95.62 90 THR A CA 1
ATOM 704 C C . THR A 1 90 ? -10.898 4.336 15.086 1 95.62 90 THR A C 1
ATOM 706 O O . THR A 1 90 ? -10.773 3.184 15.508 1 95.62 90 THR A O 1
ATOM 709 N N . GLU A 1 91 ? -11.125 4.609 13.836 1 97.44 91 GLU A N 1
ATOM 710 C CA . GLU A 1 91 ? -11.266 3.559 12.836 1 97.44 91 GLU A CA 1
ATOM 711 C C . GLU A 1 91 ? -10.086 3.559 11.867 1 97.44 91 GLU A C 1
ATOM 713 O O . GLU A 1 91 ? -9.445 4.594 11.656 1 97.44 91 GLU A O 1
ATOM 718 N N . VAL A 1 92 ? -9.859 2.416 11.281 1 97.69 92 VAL A N 1
ATOM 719 C CA . VAL A 1 92 ? -8.859 2.283 10.227 1 97.69 92 VAL A CA 1
ATOM 720 C C . VAL A 1 92 ? -9.422 1.461 9.07 1 97.69 92 VAL A C 1
ATOM 722 O O . VAL A 1 92 ? -10.391 0.711 9.25 1 97.69 92 VAL A O 1
ATOM 725 N N . CYS A 1 93 ? -8.844 1.661 7.887 1 98.62 93 CYS A N 1
ATOM 726 C CA . CYS A 1 93 ? -9.305 0.979 6.684 1 98.62 93 CYS A CA 1
ATOM 727 C C . CYS A 1 93 ? -8.906 -0.491 6.703 1 98.62 93 CYS A C 1
ATOM 729 O O . CYS A 1 93 ? -7.73 -0.815 6.895 1 98.62 93 CYS A O 1
ATOM 731 N N . LYS A 1 94 ? -9.883 -1.387 6.531 1 98.69 94 LYS A N 1
ATOM 732 C CA . LYS A 1 94 ? -9.656 -2.828 6.555 1 98.69 94 LYS A CA 1
ATOM 733 C C . LYS A 1 94 ? -10.484 -3.537 5.492 1 98.69 94 LYS A C 1
ATOM 735 O O . LYS A 1 94 ? -11.406 -2.945 4.922 1 98.69 94 LYS A O 1
ATOM 740 N N . MET A 1 95 ? -10.094 -4.777 5.258 1 98.44 95 MET A N 1
ATOM 741 C CA . MET A 1 95 ? -10.828 -5.59 4.297 1 98.44 95 MET A CA 1
ATOM 742 C C . MET A 1 95 ? -12.234 -5.898 4.809 1 98.44 95 MET A C 1
ATOM 744 O O . MET A 1 95 ? -12.406 -6.289 5.965 1 98.44 95 MET A O 1
ATOM 748 N N . GLN A 1 96 ? -13.25 -5.676 3.961 1 98.56 96 GLN A N 1
ATOM 749 C CA . GLN A 1 96 ? -14.625 -6.027 4.297 1 98.56 96 GLN A CA 1
ATOM 750 C C . GLN A 1 96 ? -15.047 -7.312 3.59 1 98.56 96 GLN A C 1
ATOM 752 O O . GLN A 1 96 ? -15.719 -8.164 4.184 1 98.56 96 GLN A O 1
ATOM 757 N N . GLN A 1 97 ? -14.672 -7.465 2.379 1 98.75 97 GLN A N 1
ATOM 758 C CA . GLN A 1 97 ? -15 -8.641 1.571 1 98.75 97 GLN A CA 1
ATOM 759 C C . GLN A 1 97 ? -13.805 -9.086 0.739 1 98.75 97 GLN A C 1
ATOM 761 O O . GLN A 1 97 ? -12.969 -8.258 0.352 1 98.75 97 GLN A O 1
ATOM 766 N N . SER A 1 98 ? -13.727 -10.375 0.452 1 98.81 98 SER A N 1
ATOM 767 C CA . SER A 1 98 ? -12.672 -10.938 -0.389 1 98.81 98 SER A CA 1
ATOM 768 C C . SER A 1 98 ? -13.164 -12.164 -1.142 1 98.81 98 SER A C 1
ATOM 770 O O . SER A 1 98 ? -14.172 -12.773 -0.761 1 98.81 98 SER A O 1
ATOM 772 N N . THR A 1 99 ? -12.578 -12.461 -2.197 1 98.69 99 THR A N 1
ATOM 773 C CA . THR A 1 99 ? -12.781 -13.703 -2.93 1 98.69 99 THR A CA 1
ATOM 774 C C . THR A 1 99 ? -11.469 -14.484 -3.045 1 98.69 99 THR A C 1
ATOM 776 O O . THR A 1 99 ? -10.398 -13.891 -3.191 1 98.69 99 THR A O 1
ATOM 779 N N . SER A 1 100 ? -11.633 -15.789 -2.941 1 98.56 100 SER A N 1
ATOM 780 C CA . SER A 1 100 ? -10.469 -16.641 -3.174 1 98.56 100 SER A CA 1
ATOM 781 C C . SER A 1 100 ? -10.195 -16.812 -4.664 1 98.56 100 SER A C 1
ATOM 783 O O . SER A 1 100 ? -11.109 -17.109 -5.438 1 98.56 100 SER A O 1
ATOM 785 N N . VAL A 1 101 ? -9 -16.609 -5.051 1 98.62 101 VAL A N 1
ATOM 786 C CA . VAL A 1 101 ? -8.633 -16.766 -6.457 1 98.62 101 VAL A CA 1
ATOM 787 C C . VAL A 1 101 ? -7.523 -17.797 -6.598 1 98.62 101 VAL A C 1
ATOM 789 O O . VAL A 1 101 ? -6.73 -18 -5.672 1 98.62 101 VAL A O 1
ATOM 792 N N . ASP A 1 102 ? -7.535 -18.406 -7.758 1 98.25 102 ASP A N 1
ATOM 793 C CA . ASP A 1 102 ? -6.473 -19.359 -8.078 1 98.25 102 ASP A CA 1
ATOM 794 C C . ASP A 1 102 ? -5.301 -18.672 -8.766 1 98.25 102 ASP A C 1
ATOM 796 O O . ASP A 1 102 ? -5.477 -18 -9.789 1 98.25 102 ASP A O 1
ATOM 800 N N . ILE A 1 103 ? -4.227 -18.859 -8.203 1 98.44 103 ILE A N 1
ATOM 801 C CA . ILE A 1 103 ? -2.992 -18.391 -8.82 1 98.44 103 ILE A CA 1
ATOM 802 C C . ILE A 1 103 ? -2.217 -19.562 -9.398 1 98.44 103 ILE A C 1
ATOM 804 O O . ILE A 1 103 ? -1.905 -20.516 -8.68 1 98.44 103 ILE A O 1
ATOM 808 N N . VAL A 1 104 ? -1.914 -19.469 -10.648 1 97.56 104 VAL A N 1
ATOM 809 C CA . VAL A 1 104 ? -1.235 -20.578 -11.32 1 97.56 104 VAL A CA 1
ATOM 810 C C . VAL A 1 104 ? 0.222 -20.203 -11.578 1 97.56 104 VAL A C 1
ATOM 812 O O . VAL A 1 104 ? 0.51 -19.109 -12.07 1 97.56 104 VAL A O 1
ATOM 815 N N . PHE A 1 105 ? 1.053 -21.125 -11.234 1 97.06 105 PHE A N 1
ATOM 816 C CA . PHE A 1 105 ? 2.482 -20.984 -11.477 1 97.06 105 PHE A CA 1
ATOM 817 C C . PHE A 1 105 ? 2.994 -22.094 -12.398 1 97.06 105 PHE A C 1
ATOM 819 O O . PHE A 1 105 ? 2.51 -23.219 -12.344 1 97.06 105 PHE A O 1
ATOM 826 N N . SER A 1 106 ? 3.891 -21.719 -13.203 1 95.44 106 SER A N 1
ATOM 827 C CA . SER A 1 106 ? 4.68 -22.719 -13.906 1 95.44 106 SER A CA 1
ATOM 828 C C . SER A 1 106 ? 6.004 -22.984 -13.195 1 95.44 106 SER A C 1
ATOM 830 O O . SER A 1 106 ? 6.707 -22.047 -12.812 1 95.44 106 SER A O 1
ATOM 832 N N . MET A 1 107 ? 6.352 -24.219 -12.906 1 92.94 107 MET A N 1
ATOM 833 C CA . MET A 1 107 ? 7.59 -24.594 -12.227 1 92.94 107 MET A CA 1
ATOM 834 C C . MET A 1 107 ? 8.781 -24.484 -13.172 1 92.94 107 MET A C 1
ATOM 836 O O . MET A 1 107 ? 8.734 -25.016 -14.289 1 92.94 107 MET A O 1
ATOM 840 N N . ILE A 1 108 ? 9.781 -23.781 -12.508 1 86.75 108 ILE A N 1
ATOM 841 C CA . ILE A 1 108 ? 11 -23.609 -13.289 1 86.75 108 ILE A CA 1
ATOM 842 C C . ILE A 1 108 ? 11.859 -24.859 -13.219 1 86.75 108 ILE A C 1
ATOM 844 O O . ILE A 1 108 ? 12.078 -25.406 -12.133 1 86.75 108 ILE A O 1
ATOM 848 N N . ARG A 1 109 ? 12.133 -25.75 -14.133 1 81.12 109 ARG A N 1
ATOM 849 C CA . ARG A 1 109 ? 12.992 -26.922 -14.273 1 81.12 109 ARG A CA 1
ATOM 850 C C . ARG A 1 109 ? 12.18 -28.203 -14.18 1 81.12 109 ARG A C 1
ATOM 852 O O . ARG A 1 109 ? 12.734 -29.312 -14.281 1 81.12 109 ARG A O 1
ATOM 859 N N . ASP A 1 110 ? 10.984 -28.062 -13.852 1 72.5 110 ASP A N 1
ATOM 860 C CA . ASP A 1 110 ? 10.211 -29.297 -13.781 1 72.5 110 ASP A CA 1
ATOM 861 C C . ASP A 1 110 ? 9.352 -29.469 -15.031 1 72.5 110 ASP A C 1
ATOM 863 O O . ASP A 1 110 ? 8.211 -29.938 -14.945 1 72.5 110 ASP A O 1
ATOM 867 N N . GLY A 1 111 ? 9.859 -29.219 -16.094 1 68.44 111 GLY A N 1
ATOM 868 C CA . GLY A 1 111 ? 9.211 -29.578 -17.344 1 68.44 111 GLY A CA 1
ATOM 869 C C . GLY A 1 111 ? 7.926 -28.828 -17.594 1 68.44 111 GLY A C 1
ATOM 870 O O . GLY A 1 111 ? 7.031 -29.312 -18.281 1 68.44 111 GLY A O 1
ATOM 871 N N . GLY A 1 112 ? 7.766 -27.828 -16.828 1 71.75 112 GLY A N 1
ATOM 872 C CA . GLY A 1 112 ? 6.602 -27.031 -17.156 1 71.75 112 GLY A CA 1
ATOM 873 C C . GLY A 1 112 ? 5.387 -27.359 -16.312 1 71.75 112 GLY A C 1
ATOM 874 O O . GLY A 1 112 ? 4.25 -27.141 -16.734 1 71.75 112 GLY A O 1
ATOM 875 N N . LYS A 1 113 ? 5.484 -28.156 -15.375 1 88.06 113 LYS A N 1
ATOM 876 C CA . LYS A 1 113 ? 4.379 -28.438 -14.461 1 88.06 113 LYS A CA 1
ATOM 877 C C . LYS A 1 113 ? 3.785 -27.141 -13.898 1 88.06 113 LYS A C 1
ATOM 879 O O . LYS A 1 113 ? 4.516 -26.203 -13.602 1 88.06 113 LYS A O 1
ATOM 884 N N . PHE A 1 114 ? 2.443 -27.219 -14.031 1 93.88 114 PHE A N 1
ATOM 885 C CA . PHE A 1 114 ? 1.732 -26.078 -13.453 1 93.88 114 PHE A CA 1
ATOM 886 C C . PHE A 1 114 ? 1.176 -26.438 -12.078 1 93.88 114 PHE A C 1
ATOM 888 O O . PHE A 1 114 ? 0.741 -27.562 -11.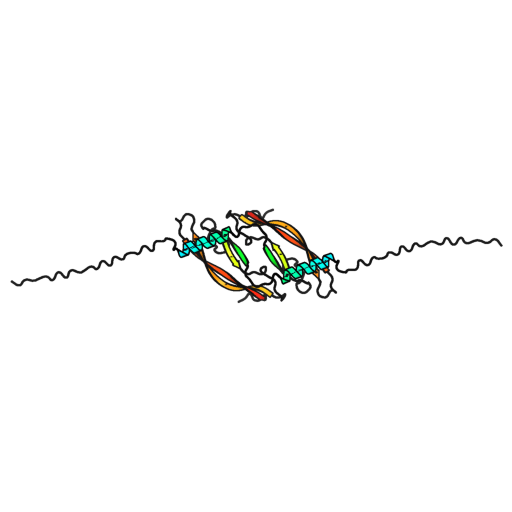852 1 93.88 114 PHE A O 1
ATOM 895 N N . ILE A 1 115 ? 1.269 -25.484 -11.188 1 94.62 115 ILE A N 1
ATOM 896 C CA . ILE A 1 115 ? 0.612 -25.641 -9.898 1 94.62 115 ILE A CA 1
ATOM 897 C C . ILE A 1 115 ? -0.345 -24.484 -9.656 1 94.62 115 ILE A C 1
ATOM 899 O O . ILE A 1 115 ? -0.117 -23.375 -10.148 1 94.62 115 ILE A O 1
ATOM 903 N N . SER A 1 116 ? -1.411 -24.812 -8.984 1 96.38 116 SER A N 1
ATOM 904 C CA . SER A 1 116 ? -2.42 -23.797 -8.664 1 96.38 116 SER A CA 1
ATOM 905 C C . SER A 1 116 ? -2.574 -23.641 -7.152 1 96.38 116 SER A C 1
ATOM 907 O O . SER A 1 116 ? -2.75 -24.625 -6.434 1 96.38 116 SER A O 1
ATOM 909 N N . LEU A 1 117 ? -2.43 -22.422 -6.695 1 97.62 117 LEU A N 1
ATOM 910 C CA . LEU A 1 117 ? -2.598 -22.109 -5.277 1 97.62 117 LEU A CA 1
ATOM 911 C C . LEU A 1 117 ? -3.664 -21.031 -5.078 1 97.62 117 LEU A C 1
ATOM 913 O O . LEU A 1 117 ? -3.939 -20.25 -5.988 1 97.62 117 LEU A O 1
ATOM 917 N N . LYS A 1 118 ? -4.199 -21.031 -3.887 1 98.38 118 LYS A N 1
ATOM 918 C CA . LYS A 1 118 ? -5.273 -20.078 -3.598 1 98.38 118 LYS A CA 1
ATOM 919 C C . LYS A 1 118 ? -4.746 -18.875 -2.82 1 98.38 118 LYS A C 1
ATOM 921 O O . LYS A 1 118 ? -3.883 -19.016 -1.954 1 98.38 118 LYS A O 1
ATOM 926 N N . ALA A 1 119 ? -5.277 -17.734 -3.154 1 98.44 119 ALA A N 1
ATOM 927 C CA . ALA A 1 119 ? -5.02 -16.516 -2.41 1 98.44 119 ALA A CA 1
ATOM 928 C C . ALA A 1 119 ? -6.277 -15.656 -2.303 1 98.44 119 ALA A C 1
ATOM 930 O O . ALA A 1 119 ? -7.223 -15.836 -3.076 1 98.44 119 ALA A O 1
ATOM 931 N N . GLU A 1 120 ? -6.246 -14.781 -1.329 1 98.44 120 GLU A N 1
ATOM 932 C CA . GLU A 1 120 ? -7.391 -13.891 -1.156 1 98.44 120 GLU A CA 1
ATOM 933 C C . GLU A 1 120 ? -7.223 -12.609 -1.977 1 98.44 120 GLU A C 1
ATOM 935 O O . GLU A 1 120 ? -6.176 -11.961 -1.913 1 98.44 120 GLU A O 1
ATOM 940 N N . ASN A 1 121 ? -8.188 -12.297 -2.732 1 98.81 121 ASN A N 1
ATOM 941 C CA . ASN A 1 121 ? -8.32 -11.023 -3.428 1 98.81 121 ASN A CA 1
ATOM 942 C C . ASN A 1 121 ? -9.43 -10.164 -2.82 1 98.81 121 ASN A C 1
ATOM 944 O O . ASN A 1 121 ? -10.602 -10.539 -2.857 1 98.81 121 ASN A O 1
ATOM 948 N N . HIS A 1 122 ? -9.016 -9.078 -2.221 1 98.88 122 HIS A N 1
ATOM 949 C CA . HIS A 1 122 ? -10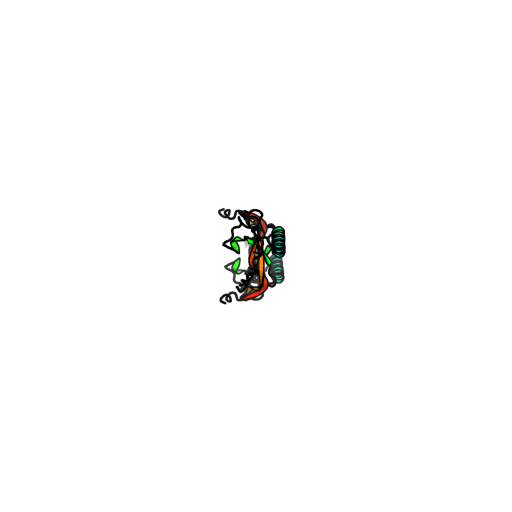.023 -8.242 -1.572 1 98.88 122 HIS A CA 1
ATOM 950 C C . HIS A 1 122 ? -10.93 -7.57 -2.6 1 98.88 122 HIS A C 1
ATOM 952 O O . HIS A 1 122 ? -10.453 -7.125 -3.648 1 98.88 122 HIS A O 1
ATOM 958 N N . THR A 1 123 ? -12.188 -7.453 -2.262 1 98.88 123 THR A N 1
ATOM 959 C CA . THR A 1 123 ? -13.125 -6.883 -3.219 1 98.88 123 THR A CA 1
ATOM 960 C C . THR A 1 123 ? -13.797 -5.641 -2.641 1 98.88 123 THR A C 1
ATOM 962 O O . THR A 1 123 ? -14.414 -4.863 -3.375 1 98.88 123 THR A O 1
ATOM 965 N N . SER A 1 124 ? -13.695 -5.477 -1.344 1 98.88 124 SER A N 1
ATOM 966 C CA . SER A 1 124 ? -14.203 -4.258 -0.717 1 98.88 124 SER A CA 1
ATOM 967 C C . SER A 1 124 ? -13.469 -3.965 0.59 1 98.88 124 SER A C 1
ATOM 969 O O . SER A 1 124 ? -13.086 -4.887 1.312 1 98.88 124 SER A O 1
ATOM 971 N N . CYS A 1 125 ? -13.32 -2.738 0.854 1 98.88 125 CYS A N 1
ATOM 972 C CA . CYS A 1 125 ? -12.75 -2.273 2.115 1 98.88 125 CYS A CA 1
ATOM 973 C C . CYS A 1 125 ? -13.781 -1.489 2.918 1 98.88 125 CYS A C 1
ATOM 975 O O . CYS A 1 125 ? -14.781 -1.02 2.367 1 98.88 125 CYS A O 1
ATOM 977 N N . GLY A 1 126 ? -13.508 -1.369 4.207 1 98.62 126 GLY A N 1
ATOM 978 C CA . GLY A 1 126 ? -14.352 -0.607 5.109 1 98.62 126 GLY A CA 1
ATOM 979 C C . GLY A 1 126 ? -13.641 -0.178 6.379 1 98.62 126 GLY A C 1
ATOM 980 O O . GLY A 1 126 ? -12.594 -0.728 6.727 1 98.62 126 GLY A O 1
ATOM 981 N N . CYS A 1 127 ? -14.148 0.872 6.961 1 98.69 127 CYS A N 1
ATOM 982 C CA . CYS A 1 127 ? -13.578 1.404 8.195 1 98.69 127 CYS A CA 1
ATOM 983 C C . CYS A 1 127 ? -14.039 0.596 9.398 1 98.69 127 CYS A C 1
ATOM 985 O O . CYS A 1 127 ? -15.242 0.418 9.617 1 98.69 127 CYS A O 1
ATOM 987 N N . GLU A 1 128 ? -13.102 0.094 10.141 1 97.62 128 GLU A N 1
ATOM 988 C CA . GLU A 1 128 ? -13.359 -0.706 11.336 1 97.62 128 GLU A CA 1
ATOM 989 C C . GLU A 1 128 ? -12.578 -0.181 12.539 1 97.62 128 GLU A C 1
ATOM 991 O O . GLU A 1 128 ? -11.508 0.418 12.375 1 97.62 128 GLU A O 1
ATOM 996 N N . SER A 1 129 ? -13.062 -0.433 13.703 1 94.88 129 SER A N 1
ATOM 997 C CA . SER A 1 129 ? -12.367 -0.012 14.914 1 94.88 129 SER A CA 1
ATOM 998 C C . SER A 1 129 ? -11.016 -0.708 15.055 1 94.88 129 SER A C 1
ATOM 1000 O O . SER A 1 129 ? -10.891 -1.896 14.742 1 94.88 129 SER A O 1
ATOM 1002 N N . ARG A 1 130 ? -9.984 0.036 15.406 1 83.88 130 ARG A N 1
ATOM 1003 C CA . ARG A 1 130 ? -8.648 -0.52 15.555 1 83.88 130 ARG A CA 1
ATOM 1004 C C . ARG A 1 130 ? -8.633 -1.653 16.578 1 83.88 130 ARG A C 1
ATOM 1006 O O . ARG A 1 130 ? -7.836 -2.586 16.469 1 83.88 130 ARG A O 1
ATOM 1013 N N . HIS A 1 131 ? -9.359 -1.66 17.578 1 74.94 131 HIS A N 1
ATOM 1014 C CA . HIS A 1 131 ? -9.438 -2.664 18.641 1 74.94 131 HIS A CA 1
ATOM 1015 C C . HIS A 1 131 ? -10.328 -3.828 18.219 1 74.94 131 HIS A C 1
ATOM 1017 O O . HIS A 1 131 ? -10.445 -4.816 18.953 1 74.94 131 HIS A O 1
ATOM 1023 N N . SER A 1 132 ? -10.844 -3.898 17.141 1 64.94 132 SER A N 1
ATOM 1024 C CA . SER A 1 132 ? -11.742 -4.961 16.688 1 64.94 132 SER A CA 1
ATOM 1025 C C . SER A 1 132 ? -10.953 -6.199 16.266 1 64.94 132 SER A C 1
ATOM 1027 O O . SER A 1 132 ? -11.531 -7.168 15.766 1 64.94 132 SER A O 1
ATOM 1029 N N . THR A 1 133 ? -9.789 -6.348 16.344 1 51.44 133 THR A N 1
ATOM 1030 C CA . THR A 1 133 ? -9.117 -7.52 15.789 1 51.44 133 THR A CA 1
ATOM 1031 C C . THR A 1 133 ? -9.641 -8.797 16.438 1 51.44 133 THR A C 1
ATOM 1033 O O . THR A 1 133 ? -9.336 -9.898 15.984 1 51.44 133 THR A O 1
ATOM 1036 N N . ILE A 1 134 ? -9.992 -9.016 17.828 1 39.53 134 ILE A N 1
ATOM 1037 C CA . ILE A 1 134 ? -10.156 -10.344 18.406 1 39.53 134 ILE A CA 1
ATOM 1038 C C . ILE A 1 134 ? -11.398 -11.016 17.844 1 39.53 134 ILE A C 1
ATOM 1040 O O . ILE A 1 134 ? -12.523 -10.633 18.156 1 39.53 134 ILE A O 1
ATOM 1044 N N . LYS A 1 135 ? -11.391 -11.125 16.75 1 31.11 135 LYS A N 1
ATOM 1045 C CA . LYS A 1 135 ? -12.344 -12.203 16.531 1 31.11 135 LYS A CA 1
ATOM 1046 C C . LYS A 1 135 ? -11.711 -13.562 16.812 1 31.11 135 LYS A C 1
ATOM 1048 O O . LYS A 1 135 ? -10.578 -13.82 16.406 1 31.11 135 LYS A O 1
ATOM 1053 N N . MET B 1 1 ? -16.406 -94.75 -29.312 1 32.28 1 MET B N 1
ATOM 1054 C CA . MET B 1 1 ? -15.633 -93.75 -30.047 1 32.28 1 MET B CA 1
ATOM 1055 C C . MET B 1 1 ? -16.188 -92.375 -29.797 1 32.28 1 MET B C 1
ATOM 1057 O O . MET B 1 1 ? -15.922 -91.438 -30.578 1 32.28 1 MET B O 1
ATOM 1061 N N . ALA B 1 2 ? -17.188 -92.312 -28.828 1 39.62 2 ALA B N 1
ATOM 1062 C CA . ALA B 1 2 ? -17.906 -91.062 -28.594 1 39.62 2 ALA B CA 1
ATOM 1063 C C . ALA B 1 2 ? -16.969 -89.938 -28.156 1 39.62 2 ALA B C 1
ATOM 1065 O O . ALA B 1 2 ? -15.93 -90.188 -27.547 1 39.62 2 ALA B O 1
ATOM 1066 N N . THR B 1 3 ? -17.141 -88.812 -28.891 1 39.56 3 THR B N 1
ATOM 1067 C CA . THR B 1 3 ? -16.734 -87.438 -29.156 1 39.56 3 THR B CA 1
ATOM 1068 C C . THR B 1 3 ? -16.922 -86.562 -27.906 1 39.56 3 THR B C 1
ATOM 1070 O O . THR B 1 3 ? -18.047 -86.375 -27.438 1 39.56 3 THR B O 1
ATOM 1073 N N . VAL B 1 4 ? -16.141 -86.75 -26.859 1 42.03 4 VAL B N 1
ATOM 1074 C CA . VAL B 1 4 ? -16.078 -85.875 -25.672 1 42.03 4 VAL B CA 1
ATOM 1075 C C . VAL B 1 4 ? -15.82 -84.438 -26.078 1 42.03 4 VAL B C 1
ATOM 1077 O O . VAL B 1 4 ? -14.75 -84.125 -26.594 1 42.03 4 VAL B O 1
ATOM 1080 N N . ILE B 1 5 ? -16.891 -83.812 -26.797 1 41.09 5 ILE B N 1
ATOM 1081 C CA . ILE B 1 5 ? -16.781 -82.438 -27.109 1 41.09 5 ILE B CA 1
ATOM 1082 C C . ILE B 1 5 ? -16.469 -81.625 -25.844 1 41.09 5 ILE B C 1
ATOM 1084 O O . ILE B 1 5 ? -17.219 -81.688 -24.859 1 41.09 5 ILE B O 1
ATOM 1088 N N . ASN B 1 6 ? -15.203 -81.562 -25.484 1 37.91 6 ASN B N 1
ATOM 1089 C CA . ASN B 1 6 ? -14.641 -80.562 -24.531 1 37.91 6 ASN B CA 1
ATOM 1090 C C . ASN B 1 6 ? -15.172 -79.188 -24.766 1 37.91 6 ASN B C 1
ATOM 1092 O O . ASN B 1 6 ? -15.047 -78.625 -25.875 1 37.91 6 ASN B O 1
ATOM 1096 N N . ASN B 1 7 ? -16.422 -78.875 -24.312 1 39.09 7 ASN B N 1
ATOM 1097 C CA . ASN B 1 7 ? -16.922 -77.5 -24.281 1 39.09 7 ASN B CA 1
ATOM 1098 C C . ASN B 1 7 ? -15.875 -76.5 -23.75 1 39.09 7 ASN B C 1
ATOM 1100 O O . ASN B 1 7 ? -15.461 -76.625 -22.594 1 39.09 7 ASN B O 1
ATOM 1104 N N . CYS B 1 8 ? -14.891 -76.125 -24.609 1 35.69 8 CYS B N 1
ATOM 1105 C CA . CYS B 1 8 ? -14.016 -75 -24.375 1 35.69 8 CYS B CA 1
ATOM 1106 C C . CYS B 1 8 ? -14.812 -73.75 -23.922 1 35.69 8 CYS B C 1
ATOM 1108 O O . CYS B 1 8 ? -15.617 -73.25 -24.688 1 35.69 8 CYS B O 1
ATOM 1110 N N . ALA B 1 9 ? -15.43 -73.812 -22.734 1 40.97 9 ALA B N 1
ATOM 1111 C CA . ALA B 1 9 ? -15.891 -72.562 -22.125 1 40.97 9 ALA B CA 1
ATOM 1112 C C . ALA B 1 9 ? -14.859 -71.5 -22.297 1 40.97 9 ALA B C 1
ATOM 1114 O O . ALA B 1 9 ? -13.711 -71.625 -21.859 1 40.97 9 ALA B O 1
ATOM 1115 N N . VAL B 1 10 ? -14.844 -70.875 -23.516 1 44.69 10 VAL B N 1
ATOM 1116 C CA . VAL B 1 10 ? -14.156 -69.625 -23.766 1 44.69 10 VAL B CA 1
ATOM 1117 C C . VAL B 1 10 ? -14.406 -68.625 -22.609 1 44.69 10 VAL B C 1
ATOM 1119 O O . VAL B 1 10 ? -15.555 -68.312 -22.328 1 44.69 10 VAL B O 1
ATOM 1122 N N . CYS B 1 11 ? -13.797 -68.812 -21.484 1 44.47 11 CYS B N 1
ATOM 1123 C CA . CYS B 1 11 ? -13.648 -67.688 -20.547 1 44.47 11 CYS B CA 1
ATOM 1124 C C . CYS B 1 11 ? -13.336 -66.375 -21.297 1 44.47 11 CYS B C 1
ATOM 1126 O O . CYS B 1 11 ? -12.32 -66.25 -21.969 1 44.47 11 CYS B O 1
ATOM 1128 N N . TRP B 1 12 ? -14.406 -65.75 -21.891 1 46.84 12 TRP B N 1
ATOM 1129 C CA . TRP B 1 12 ? -14.289 -64.312 -22.281 1 46.84 12 TRP B CA 1
ATOM 1130 C C . TRP B 1 12 ? -13.633 -63.531 -21.172 1 46.84 12 TRP B C 1
ATOM 1132 O O . TRP B 1 12 ? -14.227 -63.312 -20.109 1 46.84 12 TRP B O 1
ATOM 1142 N N . THR B 1 13 ? -12.352 -63.688 -20.844 1 53.03 13 THR B N 1
ATOM 1143 C CA . THR B 1 13 ? -11.594 -62.688 -20.109 1 53.03 13 THR B CA 1
ATOM 1144 C C . THR B 1 13 ? -11.867 -61.281 -20.672 1 53.03 13 THR B C 1
ATOM 1146 O O . THR B 1 13 ? -11.531 -60.969 -21.812 1 53.03 13 THR B O 1
ATOM 1149 N N . THR B 1 14 ? -13.078 -60.688 -20.469 1 54.19 14 THR B N 1
ATOM 1150 C CA . THR B 1 14 ? -13.172 -59.219 -20.641 1 54.19 14 THR B CA 1
ATOM 1151 C C . THR B 1 14 ? -11.938 -58.562 -20.062 1 54.19 14 THR B C 1
ATOM 1153 O O . THR B 1 14 ? -11.734 -58.562 -18.844 1 54.19 14 THR B O 1
ATOM 1156 N N . ILE B 1 15 ? -10.773 -58.562 -20.688 1 54.88 15 ILE B N 1
ATOM 1157 C CA . ILE B 1 15 ? -9.703 -57.625 -20.391 1 54.88 15 ILE B CA 1
ATOM 1158 C C . ILE B 1 15 ? -10.273 -56.219 -20.25 1 54.88 15 ILE B C 1
ATOM 1160 O O . ILE B 1 15 ? -10.727 -55.625 -21.234 1 54.88 15 ILE B O 1
ATOM 1164 N N . VAL B 1 16 ? -11.016 -55.969 -19.172 1 57.12 16 VAL B N 1
ATOM 1165 C CA . VAL B 1 16 ? -11.234 -54.562 -18.844 1 57.12 16 VAL B CA 1
ATOM 1166 C C . VAL B 1 16 ? -9.945 -53.781 -19.078 1 57.12 16 VAL B C 1
ATOM 1168 O O . VAL B 1 16 ? -8.969 -53.938 -18.328 1 57.12 16 VAL B O 1
ATOM 1171 N N . LEU B 1 17 ? -9.594 -53.5 -20.344 1 53.12 17 LEU B N 1
ATOM 1172 C CA . LEU B 1 17 ? -8.586 -52.5 -20.641 1 53.12 17 LEU B CA 1
ATOM 1173 C C . LEU B 1 17 ? -8.711 -51.312 -19.672 1 53.12 17 LEU B C 1
ATOM 1175 O O . LEU B 1 17 ? -9.664 -50.531 -19.766 1 53.12 17 LEU B O 1
ATOM 1179 N N . CYS B 1 18 ? -8.367 -51.5 -18.469 1 53.34 18 CYS B N 1
ATOM 1180 C CA . CYS B 1 18 ? -8.102 -50.312 -17.641 1 53.34 18 CYS B CA 1
ATOM 1181 C C . CYS B 1 18 ? -7.387 -49.25 -18.453 1 53.34 18 CYS B C 1
ATOM 1183 O O . CYS B 1 18 ? -6.18 -49.344 -18.688 1 53.34 18 CYS B O 1
ATOM 1185 N N . VAL B 1 19 ? -7.996 -48.75 -19.547 1 54.56 19 VAL B N 1
ATOM 1186 C CA . VAL B 1 19 ? -7.445 -47.5 -20.078 1 54.56 19 VAL B CA 1
ATOM 1187 C C . VAL B 1 19 ? -7.004 -46.594 -18.922 1 54.56 19 VAL B C 1
ATOM 1189 O O . VAL B 1 19 ? -7.84 -46.062 -18.188 1 54.56 19 VAL B O 1
ATOM 1192 N N . ILE B 1 20 ? -5.996 -46.938 -18.25 1 52.38 20 ILE B N 1
ATOM 1193 C CA . ILE B 1 20 ? -5.309 -45.938 -17.438 1 52.38 20 ILE B CA 1
ATOM 1194 C C . ILE B 1 20 ? -5.336 -44.594 -18.141 1 52.38 20 ILE B C 1
ATOM 1196 O O . ILE B 1 20 ? -4.711 -44.406 -19.203 1 52.38 20 ILE B O 1
ATOM 1200 N N . THR B 1 21 ? -6.566 -43.969 -18.359 1 52.97 21 THR B N 1
ATOM 1201 C CA . THR B 1 21 ? -6.492 -42.531 -18.719 1 52.97 21 THR B CA 1
ATOM 1202 C C . THR B 1 21 ? -5.281 -41.875 -18.062 1 52.97 21 THR B C 1
ATOM 1204 O O . THR B 1 21 ? -5.195 -41.812 -16.844 1 52.97 21 THR B O 1
ATOM 1207 N N . ALA B 1 22 ? -4.094 -42.125 -18.453 1 51 22 ALA B N 1
ATOM 1208 C CA . ALA B 1 22 ? -2.967 -41.281 -18.125 1 51 22 ALA B CA 1
ATOM 1209 C C . ALA B 1 22 ? -3.432 -39.844 -17.922 1 51 22 ALA B C 1
ATOM 1211 O O . ALA B 1 22 ? -3.883 -39.156 -18.859 1 51 22 ALA B O 1
ATOM 1212 N N . ILE B 1 23 ? -4.254 -39.469 -16.906 1 52.16 23 ILE B N 1
ATOM 1213 C CA . ILE B 1 23 ? -4.418 -38.062 -16.531 1 52.16 23 ILE B CA 1
ATOM 1214 C C . ILE B 1 23 ? -3.182 -37.281 -16.953 1 52.16 23 ILE B C 1
ATOM 1216 O O . ILE B 1 23 ? -2.088 -37.5 -16.438 1 52.16 23 ILE B O 1
ATOM 1220 N N . SER B 1 24 ? -2.893 -37.156 -18.203 1 54.19 24 SER B N 1
ATOM 1221 C CA . SER B 1 24 ? -1.828 -36.281 -18.703 1 54.19 24 SER B CA 1
ATOM 1222 C C . SER B 1 24 ? -1.651 -35.062 -17.828 1 54.19 24 SER B C 1
ATOM 1224 O O . SER B 1 24 ? -2.629 -34.375 -17.484 1 54.19 24 SER B O 1
ATOM 1226 N N . CYS B 1 25 ? -0.668 -35.062 -16.922 1 62.75 25 CYS B N 1
ATOM 1227 C CA . CYS B 1 25 ? -0.039 -34.094 -16.047 1 62.75 25 CYS B CA 1
ATOM 1228 C C . CYS B 1 25 ? 0.142 -32.75 -16.766 1 62.75 25 CYS B C 1
ATOM 1230 O O . CYS B 1 25 ? 0.902 -31.906 -16.297 1 62.75 25 CYS B O 1
ATOM 1232 N N . ARG B 1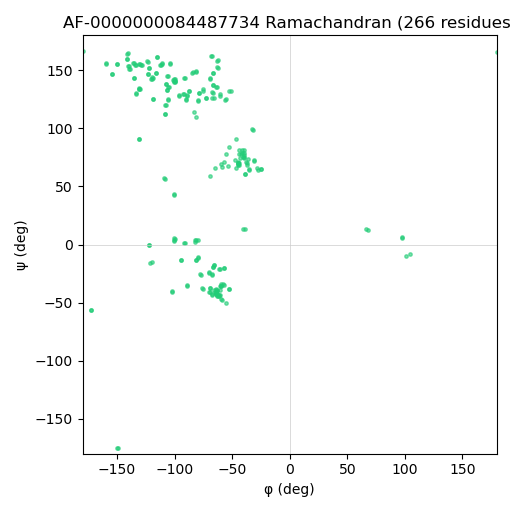 26 ? -0.522 -32.625 -17.891 1 75.19 26 ARG B N 1
ATOM 1233 C CA . ARG B 1 26 ? -0.326 -31.344 -18.594 1 75.19 26 ARG B CA 1
ATOM 1234 C C . ARG B 1 26 ? -1.248 -30.266 -18.047 1 75.19 26 ARG B C 1
ATOM 1236 O O . ARG B 1 26 ? -2.307 -30.562 -17.484 1 75.19 26 ARG B O 1
ATOM 1243 N N . ALA B 1 27 ? -0.809 -29.047 -18.078 1 86.44 27 ALA B N 1
ATOM 1244 C CA . ALA B 1 27 ? -1.604 -27.906 -17.656 1 86.44 27 ALA B CA 1
ATOM 1245 C C . ALA B 1 27 ? -2.922 -27.828 -18.422 1 86.44 27 ALA B C 1
ATOM 1247 O O . ALA B 1 27 ? -2.947 -28 -19.641 1 86.44 27 ALA B O 1
ATOM 1248 N N . THR B 1 28 ? -4.051 -27.797 -17.719 1 91.5 28 THR B N 1
ATOM 1249 C CA . THR B 1 28 ? -5.344 -27.594 -18.359 1 91.5 28 THR B CA 1
ATOM 1250 C C . THR B 1 28 ? -5.41 -26.234 -19.047 1 91.5 28 THR B C 1
ATOM 1252 O O . THR B 1 28 ? -4.672 -25.328 -18.688 1 91.5 28 THR B O 1
ATOM 1255 N N . PRO B 1 29 ? -6.223 -26.172 -20.094 1 93.31 29 PRO B N 1
ATOM 1256 C CA . PRO B 1 29 ? -6.359 -24.875 -20.766 1 93.31 29 PRO B CA 1
ATOM 1257 C C . PRO B 1 29 ? -6.711 -23.75 -19.797 1 93.31 29 PRO B C 1
ATOM 1259 O O . PRO B 1 29 ? -6.254 -22.625 -19.984 1 93.31 29 PRO B O 1
ATOM 1262 N N . GLU B 1 30 ? -7.52 -23.984 -18.844 1 95.38 30 GLU B N 1
ATOM 1263 C CA . GLU B 1 30 ? -7.891 -22.984 -17.859 1 95.38 30 GLU B CA 1
ATOM 1264 C C . GLU B 1 30 ? -6.68 -22.547 -17.031 1 95.38 30 GLU B C 1
ATOM 1266 O O . GLU B 1 30 ? -6.504 -21.359 -16.766 1 95.38 30 GLU B O 1
ATOM 1271 N N . GLU B 1 31 ? -5.883 -23.484 -16.656 1 95.31 31 GLU B N 1
ATOM 1272 C CA . GLU B 1 31 ? -4.68 -23.188 -15.883 1 95.31 31 GLU B CA 1
ATOM 1273 C C . GLU B 1 31 ? -3.727 -22.297 -16.688 1 95.31 31 GLU B C 1
ATOM 1275 O O . GLU B 1 31 ? -3.156 -21.344 -16.141 1 95.31 31 GLU B O 1
ATOM 1280 N N . VAL B 1 32 ? -3.604 -22.641 -17.906 1 96 32 VAL B N 1
ATOM 1281 C CA . VAL B 1 32 ? -2.719 -21.859 -18.766 1 96 32 VAL B CA 1
ATOM 1282 C C . VAL B 1 32 ? -3.246 -20.438 -18.891 1 96 32 VAL B C 1
ATOM 1284 O O . VAL B 1 32 ? -2.473 -19.469 -18.859 1 96 32 VAL B O 1
ATOM 1287 N N . LYS B 1 33 ? -4.52 -20.328 -19.062 1 97.81 33 LYS B N 1
ATOM 1288 C CA . LYS B 1 33 ? -5.133 -19.016 -19.172 1 97.81 33 LYS B CA 1
ATOM 1289 C C . LYS B 1 33 ? -4.879 -18.188 -17.906 1 97.81 33 LYS B C 1
ATOM 1291 O O . LYS B 1 33 ? -4.488 -17.016 -18 1 97.81 33 LYS B O 1
ATOM 1296 N N . LEU B 1 34 ? -5.086 -18.781 -16.781 1 98.12 34 LEU B N 1
ATOM 1297 C CA . LEU B 1 34 ? -4.883 -18.078 -15.516 1 98.12 34 LEU B CA 1
ATOM 1298 C C . LEU B 1 34 ? -3.418 -17.703 -15.336 1 98.12 34 LEU B C 1
ATOM 1300 O O . LEU B 1 34 ? -3.115 -16.609 -14.844 1 98.12 34 LEU B O 1
ATOM 1304 N N . TRP B 1 35 ? -2.553 -18.562 -15.742 1 98 35 TRP B N 1
ATOM 1305 C CA . TRP B 1 35 ? -1.121 -18.281 -15.68 1 98 35 TRP B CA 1
ATOM 1306 C C . TRP B 1 35 ? -0.751 -17.094 -16.562 1 98 35 TRP B C 1
ATOM 1308 O O . TRP B 1 35 ? -0.022 -16.203 -16.125 1 98 35 TRP B O 1
ATOM 1318 N N . ARG B 1 36 ? -1.271 -17.078 -17.688 1 98.38 36 ARG B N 1
ATOM 1319 C CA . ARG B 1 36 ? -1.003 -15.992 -18.609 1 98.38 36 ARG B CA 1
ATOM 1320 C C . ARG B 1 36 ? -1.563 -14.672 -18.094 1 98.38 36 ARG B C 1
ATOM 1322 O O . ARG B 1 36 ? -0.929 -13.625 -18.219 1 98.38 36 ARG B O 1
ATOM 1329 N N . GLU B 1 37 ? -2.707 -14.695 -17.516 1 98.5 37 GLU B N 1
ATOM 1330 C CA . GLU B 1 37 ? -3.344 -13.5 -16.984 1 98.5 37 GLU B CA 1
ATOM 1331 C C . GLU B 1 37 ? -2.523 -12.891 -15.844 1 98.5 37 GLU B C 1
ATOM 1333 O O . GLU B 1 37 ? -2.35 -11.672 -15.773 1 98.5 37 GLU B O 1
ATOM 1338 N N . MET B 1 38 ? -1.972 -13.766 -15.023 1 98.69 38 MET B N 1
ATOM 1339 C CA . MET B 1 38 ? -1.143 -13.258 -13.938 1 98.69 38 MET B CA 1
ATOM 1340 C C . MET B 1 38 ? 0.159 -12.672 -14.477 1 98.69 38 MET B C 1
ATOM 1342 O O . MET B 1 38 ? 0.609 -11.617 -14.016 1 98.69 38 MET B O 1
ATOM 1346 N N . ASN B 1 39 ? 0.735 -13.344 -15.438 1 98.44 39 ASN B N 1
ATOM 1347 C CA . ASN B 1 39 ? 1.949 -12.805 -16.047 1 98.44 39 ASN B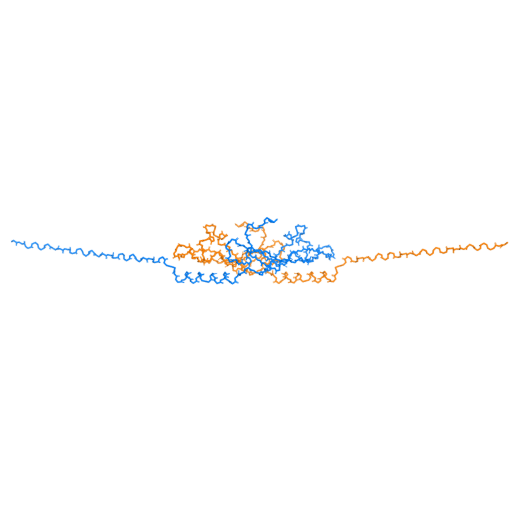 CA 1
ATOM 1348 C C . ASN B 1 39 ? 1.705 -11.438 -16.672 1 98.44 39 ASN B C 1
ATOM 1350 O O . ASN B 1 39 ? 2.559 -10.547 -16.594 1 98.44 39 ASN B O 1
ATOM 1354 N N . LYS B 1 40 ? 0.544 -11.281 -17.219 1 98.69 40 LYS B N 1
ATOM 1355 C CA . LYS B 1 40 ? 0.19 -9.992 -17.797 1 98.69 40 LYS B CA 1
ATOM 1356 C C . LYS B 1 40 ? 0.051 -8.922 -16.703 1 98.69 40 LYS B C 1
ATOM 1358 O O . LYS B 1 40 ? 0.513 -7.793 -16.875 1 98.69 40 LYS B O 1
ATOM 1363 N N . ARG B 1 41 ? -0.588 -9.234 -15.594 1 98.75 41 ARG B N 1
ATOM 1364 C CA . ARG B 1 41 ? -0.74 -8.312 -14.477 1 98.75 41 ARG B CA 1
ATOM 1365 C C . ARG B 1 41 ? 0.619 -7.902 -13.914 1 98.75 41 ARG B C 1
ATOM 1367 O O . ARG B 1 41 ? 0.867 -6.719 -13.672 1 98.75 41 ARG B O 1
ATOM 1374 N N . VAL B 1 42 ? 1.458 -8.891 -13.789 1 98.69 42 VAL B N 1
ATOM 1375 C CA . VAL B 1 42 ? 2.793 -8.656 -13.25 1 98.69 42 VAL B CA 1
ATOM 1376 C C . VAL B 1 42 ? 3.574 -7.738 -14.195 1 98.69 42 VAL B C 1
ATOM 1378 O O . VAL B 1 42 ? 4.23 -6.793 -13.75 1 98.69 42 VAL B O 1
ATOM 1381 N N . ALA B 1 43 ? 3.453 -7.988 -15.43 1 98.38 43 ALA B N 1
ATOM 1382 C CA . ALA B 1 43 ? 4.188 -7.227 -16.438 1 98.38 43 ALA B CA 1
ATOM 1383 C C . ALA B 1 43 ? 3.699 -5.781 -16.5 1 98.38 43 ALA B C 1
ATOM 1385 O O . ALA B 1 43 ? 4.449 -4.879 -16.891 1 98.38 43 ALA B O 1
ATOM 1386 N N . SER B 1 44 ? 2.486 -5.551 -16.109 1 98.5 44 SER B N 1
ATOM 1387 C CA . SER B 1 44 ? 1.902 -4.219 -16.203 1 98.5 44 SER B CA 1
ATOM 1388 C C . SER B 1 44 ? 2.055 -3.451 -14.891 1 98.5 44 SER B C 1
ATOM 1390 O O . SER B 1 44 ? 1.812 -2.244 -14.844 1 98.5 44 SER B O 1
ATOM 1392 N N . PHE B 1 45 ? 2.42 -4.129 -13.797 1 98.81 45 PHE B N 1
ATOM 1393 C CA . PHE B 1 45 ? 2.516 -3.521 -12.477 1 98.81 45 PHE B CA 1
ATOM 1394 C C . PHE B 1 45 ? 3.971 -3.391 -12.047 1 98.81 45 PHE B C 1
ATOM 1396 O O . PHE B 1 45 ? 4.352 -3.867 -10.977 1 98.81 45 PHE B O 1
ATOM 1403 N N . VAL B 1 46 ? 4.699 -2.707 -12.891 1 98.75 46 VAL B N 1
ATOM 1404 C CA . VAL B 1 46 ? 6.141 -2.596 -12.719 1 98.75 46 VAL B CA 1
ATOM 1405 C C . VAL B 1 46 ? 6.457 -1.504 -11.695 1 98.75 46 VAL B C 1
ATOM 1407 O O . VAL B 1 46 ? 5.719 -0.52 -11.586 1 98.75 46 VAL B O 1
ATOM 1410 N N . CYS B 1 47 ? 7.527 -1.646 -10.969 1 98.81 47 CYS B N 1
ATOM 1411 C CA . CYS B 1 47 ? 8.039 -0.662 -10.023 1 98.81 47 CYS B CA 1
ATOM 1412 C C . CYS B 1 47 ? 8.531 0.585 -10.75 1 98.81 47 CYS B C 1
ATOM 1414 O O . CYS B 1 47 ? 9.375 0.495 -11.648 1 98.81 47 CYS B O 1
ATOM 1416 N N . GLY B 1 48 ? 7.988 1.775 -10.312 1 98.56 48 GLY B N 1
ATOM 1417 C CA . GLY B 1 48 ? 8.422 3.012 -10.938 1 98.56 48 GLY B CA 1
ATOM 1418 C C . GLY B 1 48 ? 7.895 4.254 -10.25 1 98.56 48 GLY B C 1
ATOM 1419 O O . GLY B 1 48 ? 8.672 5.098 -9.797 1 98.56 48 GLY B O 1
ATOM 1420 N N . GLU B 1 49 ? 6.578 4.27 -10.156 1 98.44 49 GLU B N 1
ATOM 1421 C CA . GLU B 1 49 ? 5.93 5.453 -9.602 1 98.44 49 GLU B CA 1
ATOM 1422 C C . GLU B 1 49 ? 5.43 5.191 -8.18 1 98.44 49 GLU B C 1
ATOM 1424 O O . GLU B 1 49 ? 4.801 4.164 -7.918 1 98.44 49 GLU B O 1
ATOM 1429 N N . PRO B 1 50 ? 5.684 6.164 -7.293 1 98.88 5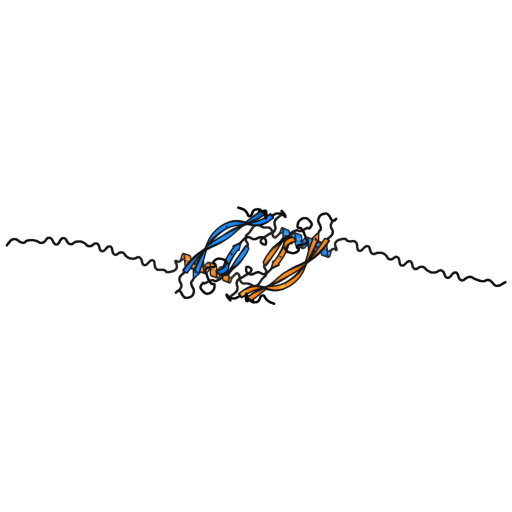0 PRO B N 1
ATOM 1430 C CA . PRO B 1 50 ? 5.086 6.008 -5.965 1 98.88 50 PRO B CA 1
ATOM 1431 C C . PRO B 1 50 ? 3.559 6 -6.004 1 98.88 50 PRO B C 1
ATOM 1433 O O . PRO B 1 50 ? 2.961 6.465 -6.98 1 98.88 50 PRO B O 1
ATOM 1436 N N . ARG B 1 51 ? 2.939 5.445 -4.988 1 98.81 51 ARG B N 1
ATOM 1437 C CA . ARG B 1 51 ? 1.485 5.348 -4.91 1 98.81 51 ARG B CA 1
ATOM 1438 C C . ARG B 1 51 ? 0.943 6.148 -3.734 1 98.81 51 ARG B C 1
ATOM 1440 O O . ARG B 1 51 ? 1.603 6.266 -2.699 1 98.81 51 ARG B O 1
ATOM 1447 N N . PRO B 1 52 ? -0.222 6.691 -3.889 1 98.75 52 PRO B N 1
ATOM 1448 C CA . PRO B 1 52 ? -0.801 7.395 -2.74 1 98.75 52 PRO B CA 1
ATOM 1449 C C . PRO B 1 52 ? -1.141 6.453 -1.585 1 98.75 52 PRO B C 1
ATOM 1451 O O . PRO B 1 52 ? -1.608 5.336 -1.812 1 98.75 52 PRO B O 1
ATOM 1454 N N . ARG B 1 53 ? -0.821 6.875 -0.399 1 98.81 53 ARG B N 1
ATOM 1455 C CA . ARG B 1 53 ? -1.108 6.188 0.855 1 98.81 53 ARG B CA 1
ATOM 1456 C C . ARG B 1 53 ? -1.634 7.16 1.905 1 98.81 53 ARG B C 1
ATOM 1458 O O . ARG B 1 53 ? -1.215 8.32 1.95 1 98.81 53 ARG B O 1
ATOM 1465 N N . SER B 1 54 ? -2.514 6.727 2.654 1 98.75 54 SER B N 1
ATOM 1466 C CA . SER B 1 54 ? -3.01 7.539 3.76 1 98.75 54 SER B CA 1
ATOM 1467 C C . SER B 1 54 ? -2.389 7.113 5.086 1 98.75 54 SER B C 1
ATOM 1469 O O . SER B 1 54 ? -2.199 5.918 5.328 1 98.75 54 SER B O 1
ATOM 1471 N N . PHE B 1 55 ? -2.078 8.078 5.875 1 98.62 55 PHE B N 1
ATOM 1472 C CA . PHE B 1 55 ? -1.499 7.84 7.191 1 98.62 55 PHE B CA 1
ATOM 1473 C C . PHE B 1 55 ? -2.23 8.641 8.258 1 98.62 55 PHE B C 1
ATOM 1475 O O . PHE B 1 55 ? -2.461 9.844 8.094 1 98.62 55 PHE B O 1
ATOM 1482 N N . GLN B 1 56 ? -2.525 7.938 9.352 1 97.94 56 GLN B N 1
ATOM 1483 C CA . GLN B 1 56 ? -2.943 8.727 10.508 1 97.94 56 GLN B CA 1
ATOM 1484 C C . GLN B 1 56 ? -1.796 9.586 11.031 1 97.94 56 GLN B C 1
ATOM 1486 O O . GLN B 1 56 ? -0.64 9.156 11.023 1 97.94 56 GLN B O 1
ATOM 1491 N N . VAL B 1 57 ? -2.104 10.703 11.539 1 98.06 57 VAL B N 1
ATOM 1492 C CA . VAL B 1 57 ? -1.084 11.672 11.914 1 98.06 57 VAL B CA 1
ATOM 1493 C C . VAL B 1 57 ? -0.151 11.07 12.961 1 98.06 57 VAL B C 1
ATOM 1495 O O . VAL B 1 57 ? 1.058 11.312 12.938 1 98.06 57 VAL B O 1
ATOM 1498 N N . SER B 1 58 ? -0.652 10.227 13.852 1 97.06 58 SER B N 1
ATOM 1499 C CA . SER B 1 58 ? 0.156 9.672 14.93 1 97.06 58 SER B CA 1
ATOM 1500 C C . SER B 1 58 ? 1.18 8.672 14.398 1 97.06 58 SER B C 1
ATOM 1502 O O . SER B 1 58 ? 2.182 8.391 15.055 1 97.06 58 SER B O 1
ATOM 1504 N N . THR B 1 59 ? 0.867 8.094 13.211 1 96.38 59 THR B N 1
ATOM 1505 C CA . THR B 1 59 ? 1.804 7.176 12.57 1 96.38 59 THR B CA 1
ATOM 1506 C C . THR B 1 59 ? 3.035 7.926 12.062 1 96.38 59 THR B C 1
ATOM 1508 O O . THR B 1 59 ? 4.16 7.43 12.18 1 96.38 59 THR B O 1
ATOM 1511 N N . LEU B 1 60 ? 2.877 9.156 11.547 1 97.19 60 LEU B N 1
ATOM 1512 C CA . LEU B 1 60 ? 3.961 9.953 10.977 1 97.19 60 LEU B CA 1
ATOM 1513 C C . LEU B 1 60 ? 4.625 10.812 12.047 1 97.19 60 LEU B C 1
ATOM 1515 O O . LEU B 1 60 ? 5.832 11.055 12 1 97.19 60 LEU B O 1
ATOM 1519 N N . PHE B 1 61 ? 3.752 11.258 12.961 1 97.31 61 PHE B N 1
ATOM 1520 C CA . PHE B 1 61 ? 4.176 12.141 14.047 1 97.31 61 PHE B CA 1
ATOM 1521 C C . PHE B 1 61 ? 3.668 11.633 15.391 1 97.31 61 PHE B C 1
ATOM 1523 O O . PHE B 1 61 ? 2.635 12.086 15.883 1 97.31 61 PHE B O 1
ATOM 1530 N N . PRO B 1 62 ? 4.469 10.812 16.031 1 96.56 62 PRO B N 1
ATOM 1531 C CA . PRO B 1 62 ? 4 10.125 17.234 1 96.56 62 PRO B CA 1
ATOM 1532 C C . PRO B 1 62 ? 3.602 11.086 18.359 1 96.56 62 PRO B C 1
ATOM 1534 O O . PRO B 1 62 ? 2.818 10.719 19.234 1 96.56 62 PRO B O 1
ATOM 1537 N N . ASP B 1 63 ? 4.07 12.258 18.328 1 94.5 63 ASP B N 1
ATOM 1538 C CA . ASP B 1 63 ? 3.775 13.242 19.375 1 94.5 63 ASP B CA 1
ATOM 1539 C C . ASP B 1 63 ? 2.414 13.891 19.141 1 94.5 63 ASP B C 1
ATOM 1541 O O . ASP B 1 63 ? 1.899 14.594 20.016 1 94.5 63 ASP B O 1
ATOM 1545 N N . LEU B 1 64 ? 1.895 13.703 18.016 1 94.69 64 LEU B N 1
ATOM 1546 C CA . LEU B 1 64 ? 0.591 14.273 17.703 1 94.69 64 LEU B CA 1
ATOM 1547 C C . LEU B 1 64 ? -0.512 13.234 17.844 1 94.69 64 LEU B C 1
ATOM 1549 O O . LEU B 1 64 ? -0.32 12.07 17.484 1 94.69 64 LEU B O 1
ATOM 1553 N N . SER B 1 65 ? -1.617 13.727 18.375 1 94.75 65 SER B N 1
ATOM 1554 C CA . SER B 1 65 ? -2.797 12.875 18.484 1 94.75 65 SER B CA 1
ATOM 1555 C C . SER B 1 65 ? -3.857 13.258 17.453 1 94.75 65 SER B C 1
ATOM 1557 O O . SER B 1 65 ? -4.09 14.445 17.219 1 94.75 65 SER B O 1
ATOM 1559 N N . GLU B 1 66 ? -4.531 12.219 17 1 95.31 66 GLU B N 1
ATOM 1560 C CA . GLU B 1 66 ? -5.633 12.438 16.062 1 95.31 66 GLU B CA 1
ATOM 1561 C C . GLU B 1 66 ? -6.684 13.375 16.656 1 95.31 66 GLU B C 1
ATOM 1563 O O . GLU B 1 66 ? -7.391 14.062 15.93 1 95.31 66 GLU B O 1
ATOM 1568 N N . ASN B 1 67 ? -6.676 13.484 17.984 1 94.31 67 ASN B N 1
ATOM 1569 C CA . ASN B 1 67 ? -7.719 14.227 18.672 1 94.31 67 ASN B CA 1
ATOM 1570 C C . ASN B 1 67 ? -7.465 15.734 18.625 1 94.31 67 ASN B C 1
ATOM 1572 O O . ASN B 1 67 ? -8.367 16.531 18.875 1 94.31 67 ASN B O 1
ATOM 1576 N N . PHE B 1 68 ? -6.297 16.094 18.203 1 93.19 68 PHE B N 1
ATOM 1577 C CA . PHE B 1 68 ? -5.953 17.5 18.438 1 93.19 68 PHE B CA 1
ATOM 1578 C C . PHE B 1 68 ? -5.637 18.203 17.125 1 93.19 68 PHE B C 1
ATOM 1580 O O . PHE B 1 68 ? -5.359 19.406 17.109 1 93.19 68 PHE B O 1
ATOM 1587 N N . VAL B 1 69 ? -5.723 17.438 16.094 1 96.12 69 VAL B N 1
ATOM 1588 C CA . VAL B 1 69 ? -5.297 18.094 14.852 1 96.12 69 VAL B CA 1
ATOM 1589 C C . VAL B 1 69 ? -6.309 17.812 13.742 1 96.12 69 VAL B C 1
ATOM 1591 O O . VAL B 1 69 ? -7.008 16.797 13.773 1 96.12 69 VAL B O 1
ATOM 1594 N N . ASP B 1 70 ? -6.273 18.797 12.797 1 96.5 70 ASP B N 1
ATOM 1595 C CA . ASP B 1 70 ? -7.07 18.688 11.578 1 96.5 70 ASP B CA 1
ATOM 1596 C C . ASP B 1 70 ? -6.234 19.031 10.344 1 96.5 70 ASP B C 1
ATOM 1598 O O . ASP B 1 70 ? -5.652 20.109 10.258 1 96.5 70 ASP B O 1
ATOM 1602 N N . PRO B 1 71 ? -6.273 18.172 9.328 1 97.38 71 PRO B N 1
ATOM 1603 C CA . PRO B 1 71 ? -6.82 16.812 9.312 1 97.38 71 PRO B CA 1
ATOM 1604 C C . PRO B 1 71 ? -6.016 15.836 10.18 1 97.38 71 PRO B C 1
ATOM 1606 O O . PRO B 1 71 ? -4.875 16.141 10.547 1 97.38 71 PRO B O 1
ATOM 1609 N N . PHE B 1 72 ? -6.656 14.695 10.508 1 97.75 72 PHE B N 1
ATOM 1610 C CA . PHE B 1 72 ? -5.91 13.711 11.289 1 97.75 72 PHE B CA 1
ATOM 1611 C C . PHE B 1 72 ? -5.383 12.594 10.398 1 97.75 72 PHE B C 1
ATOM 1613 O O . PHE B 1 72 ? -4.824 11.617 10.891 1 97.75 72 PHE B O 1
ATOM 1620 N N . TYR B 1 73 ? -5.602 12.688 9.133 1 98.62 73 TYR B N 1
ATOM 1621 C CA . TYR B 1 73 ? -4.926 11.891 8.109 1 98.62 73 TYR B CA 1
ATOM 1622 C C . TYR B 1 73 ? -4.02 12.766 7.25 1 98.62 73 TYR B C 1
ATOM 1624 O O . TYR B 1 73 ? -4.25 13.969 7.121 1 98.62 73 TYR B O 1
ATOM 1632 N N . VAL B 1 74 ? -3.025 12.117 6.703 1 98.81 74 VAL B N 1
ATOM 1633 C CA . VAL B 1 74 ? -2.156 12.695 5.684 1 98.81 74 VAL B CA 1
ATOM 1634 C C . VAL B 1 74 ? -2.039 11.742 4.5 1 98.81 74 VAL B C 1
ATOM 1636 O O . VAL B 1 74 ? -1.895 10.531 4.684 1 98.81 74 VAL B O 1
ATOM 1639 N N . VAL B 1 75 ? -2.166 12.266 3.326 1 98.88 75 VAL B N 1
ATOM 1640 C CA . VAL B 1 75 ? -1.998 11.453 2.127 1 98.88 75 VAL B CA 1
ATOM 1641 C C . VAL B 1 75 ? -0.68 11.805 1.442 1 98.88 75 VAL B C 1
ATOM 1643 O O . VAL B 1 75 ? -0.46 12.961 1.065 1 98.88 75 VAL B O 1
ATOM 1646 N N . LEU B 1 76 ? 0.173 10.82 1.313 1 98.88 76 LEU B N 1
ATOM 1647 C CA . LEU B 1 76 ? 1.489 10.969 0.704 1 98.88 76 LEU B CA 1
ATOM 1648 C C . LEU B 1 76 ? 1.725 9.898 -0.353 1 98.88 76 LEU B C 1
ATOM 1650 O O . LEU B 1 76 ? 1.114 8.828 -0.303 1 98.88 76 LEU B O 1
ATOM 1654 N N . HIS B 1 77 ? 2.588 10.227 -1.264 1 98.88 77 HIS B N 1
ATOM 1655 C CA . HIS B 1 77 ? 3.057 9.188 -2.174 1 98.88 77 HIS B CA 1
ATOM 1656 C C . HIS B 1 77 ? 4.254 8.445 -1.591 1 98.88 77 HIS B C 1
ATOM 1658 O O . HIS B 1 77 ? 5.191 9.07 -1.085 1 98.88 77 HIS B O 1
ATOM 1664 N N . ARG B 1 78 ? 4.195 7.109 -1.638 1 98.81 78 ARG B N 1
ATOM 1665 C CA . ARG B 1 78 ? 5.238 6.273 -1.05 1 98.81 78 ARG B CA 1
ATOM 1666 C C . ARG B 1 78 ? 5.543 5.07 -1.938 1 98.81 78 ARG B C 1
ATOM 1668 O O . ARG B 1 78 ? 4.691 4.637 -2.717 1 98.81 78 ARG B O 1
ATOM 1675 N N . CYS B 1 79 ? 6.719 4.66 -1.778 1 98.88 79 CYS B N 1
ATOM 1676 C CA . CYS B 1 79 ? 7.172 3.393 -2.342 1 98.88 79 CYS B CA 1
ATOM 1677 C C . CYS B 1 79 ? 7.359 2.346 -1.25 1 98.88 79 CYS B C 1
ATOM 1679 O O . CYS B 1 79 ? 7.844 2.658 -0.161 1 98.88 79 CYS B O 1
ATOM 1681 N N . ASP B 1 80 ? 6.926 1.171 -1.573 1 98.06 80 ASP B N 1
ATOM 1682 C CA . ASP B 1 80 ? 7.25 0.028 -0.725 1 98.06 80 ASP B CA 1
ATOM 1683 C C . ASP B 1 80 ? 7.336 -1.258 -1.545 1 98.06 80 ASP B C 1
ATOM 1685 O O . ASP B 1 80 ? 7.293 -1.219 -2.777 1 98.06 80 ASP B O 1
ATOM 1689 N N . GLU B 1 81 ? 7.523 -2.354 -0.901 1 97.62 81 GLU B N 1
ATOM 1690 C CA . GLU B 1 81 ? 7.773 -3.609 -1.604 1 97.62 81 GLU B CA 1
ATOM 1691 C C . GLU B 1 81 ? 6.559 -4.043 -2.416 1 97.62 81 GLU B C 1
ATOM 1693 O O . GLU B 1 81 ? 6.676 -4.863 -3.326 1 97.62 81 GLU B O 1
ATOM 1698 N N . THR B 1 82 ? 5.359 -3.477 -2.107 1 98.5 82 THR B N 1
ATOM 1699 C CA . THR B 1 82 ? 4.133 -3.889 -2.783 1 98.5 82 THR B CA 1
ATOM 1700 C C . THR B 1 82 ? 3.77 -2.902 -3.891 1 98.5 82 THR B C 1
ATOM 1702 O O . THR B 1 82 ? 2.711 -3.023 -4.512 1 98.5 82 THR B O 1
ATOM 1705 N N . THR B 1 83 ? 4.625 -1.922 -4.133 1 98.75 83 THR B N 1
ATOM 1706 C CA . THR B 1 83 ? 4.324 -0.812 -5.031 1 98.75 83 THR B CA 1
ATOM 1707 C C . THR B 1 83 ? 4.445 -1.246 -6.488 1 98.75 83 THR B C 1
ATOM 1709 O O . THR B 1 83 ? 3.848 -0.636 -7.379 1 98.75 83 THR B O 1
ATOM 1712 N N . GLY B 1 84 ? 5.297 -2.295 -6.734 1 98.88 84 GLY B N 1
ATOM 1713 C CA . GLY B 1 84 ? 5.5 -2.781 -8.094 1 98.88 84 GLY B CA 1
ATOM 1714 C C . GLY B 1 84 ? 6.461 -3.953 -8.164 1 98.88 84 GLY B C 1
ATOM 1715 O O . GLY B 1 84 ? 7.141 -4.27 -7.188 1 98.88 84 GLY B O 1
ATOM 1716 N N . CYS B 1 85 ? 6.457 -4.566 -9.281 1 98.81 85 CYS B N 1
ATOM 1717 C CA . CYS B 1 85 ? 7.266 -5.758 -9.508 1 98.81 85 CYS B CA 1
ATOM 1718 C C . CYS B 1 85 ? 8.625 -5.395 -10.086 1 98.81 85 CYS B C 1
ATOM 1720 O O . CYS B 1 85 ? 8.734 -4.488 -10.914 1 98.81 85 CYS B O 1
ATOM 1722 N N . CYS B 1 86 ? 9.602 -6.129 -9.648 1 98.56 86 CYS B N 1
ATOM 1723 C CA . CYS B 1 86 ? 10.945 -6.02 -10.203 1 98.56 86 CYS B CA 1
ATOM 1724 C C . CYS B 1 86 ? 11.25 -7.195 -11.125 1 98.56 86 CYS B C 1
ATOM 1726 O O . CYS B 1 86 ? 10.688 -8.281 -10.961 1 98.56 86 CYS B O 1
ATOM 1728 N N . LYS B 1 87 ? 12.172 -6.988 -12.055 1 97.19 87 LYS B N 1
ATOM 1729 C CA . LYS B 1 87 ? 12.57 -8.023 -13 1 97.19 87 LYS B CA 1
ATOM 1730 C C . LYS B 1 87 ? 13.461 -9.07 -12.336 1 97.19 87 LYS B C 1
ATOM 1732 O O . LYS B 1 87 ? 13.359 -10.258 -12.633 1 97.19 87 LYS B O 1
ATOM 1737 N N . ASN B 1 88 ? 14.289 -8.562 -11.477 1 96.38 88 ASN B N 1
ATOM 1738 C CA . ASN B 1 88 ? 15.211 -9.453 -10.781 1 96.38 88 ASN B CA 1
ATOM 1739 C C . ASN B 1 88 ? 14.625 -9.938 -9.461 1 96.38 88 ASN B C 1
ATOM 1741 O O . ASN B 1 88 ? 14.234 -9.133 -8.617 1 96.38 88 ASN B O 1
ATOM 1745 N N . LYS B 1 89 ? 14.656 -11.211 -9.258 1 95.44 89 LYS B N 1
ATOM 1746 C CA . LYS B 1 89 ? 14.023 -11.844 -8.109 1 95.44 89 LYS B CA 1
ATOM 1747 C C . LYS B 1 89 ? 14.711 -11.445 -6.809 1 95.44 89 LYS B C 1
ATOM 1749 O O . LYS B 1 89 ? 14.141 -11.602 -5.723 1 95.44 89 LYS B O 1
ATOM 1754 N N . THR B 1 90 ? 15.945 -10.945 -6.832 1 95.62 90 THR B N 1
ATOM 1755 C CA . THR B 1 90 ? 16.703 -10.586 -5.637 1 95.62 90 THR B CA 1
ATOM 1756 C C . THR B 1 90 ? 16.469 -9.117 -5.281 1 95.62 90 THR B C 1
ATOM 1758 O O . THR B 1 90 ? 17.062 -8.602 -4.328 1 95.62 90 THR B O 1
ATOM 1761 N N . GLU B 1 91 ? 15.648 -8.453 -6.051 1 97.44 91 GLU B N 1
ATOM 1762 C CA . GLU B 1 91 ? 15.383 -7.035 -5.836 1 97.44 91 GLU B CA 1
ATOM 1763 C C . GLU B 1 91 ? 13.953 -6.812 -5.348 1 97.44 91 GLU B C 1
ATOM 1765 O O . GLU B 1 91 ? 13.062 -7.625 -5.621 1 97.44 91 GLU B O 1
ATOM 1770 N N . VAL B 1 92 ? 13.766 -5.695 -4.68 1 97.69 92 VAL B N 1
ATOM 1771 C CA . VAL B 1 92 ? 12.438 -5.266 -4.266 1 97.69 92 VAL B CA 1
ATOM 1772 C C . VAL B 1 92 ? 12.266 -3.775 -4.547 1 97.69 92 VAL B C 1
ATOM 1774 O O . VAL B 1 92 ? 13.242 -3.047 -4.688 1 97.69 92 VAL B O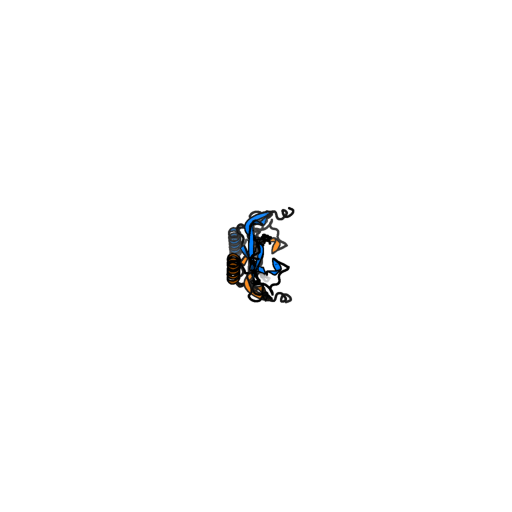 1
ATOM 1777 N N . CYS B 1 93 ? 11 -3.367 -4.684 1 98.62 93 CYS B N 1
ATOM 1778 C CA . CYS B 1 93 ? 10.68 -1.979 -5 1 98.62 93 CYS B CA 1
ATOM 1779 C C . CYS B 1 93 ? 10.914 -1.08 -3.791 1 98.62 93 CYS B C 1
ATOM 1781 O O . CYS B 1 93 ? 10.406 -1.354 -2.701 1 98.62 93 CYS B O 1
ATOM 1783 N N . LYS B 1 94 ? 11.703 -0.018 -3.971 1 98.69 94 LYS B N 1
ATOM 1784 C CA . LYS B 1 94 ? 12.047 0.911 -2.896 1 98.69 94 LYS B CA 1
ATOM 1785 C C . LYS B 1 94 ? 12.07 2.352 -3.402 1 98.69 94 LYS B C 1
ATOM 1787 O O . LYS B 1 94 ? 12.07 2.59 -4.613 1 98.69 94 LYS B O 1
ATOM 1792 N N . MET B 1 95 ? 12.047 3.25 -2.434 1 98.44 95 MET B N 1
ATOM 1793 C CA . MET B 1 95 ? 12.117 4.668 -2.775 1 98.44 95 MET B CA 1
ATOM 1794 C C . MET B 1 95 ? 13.477 5.016 -3.379 1 98.44 95 MET B C 1
ATOM 1796 O O . MET B 1 95 ? 14.516 4.621 -2.852 1 98.44 95 MET B O 1
ATOM 1800 N N . GLN B 1 96 ? 13.461 5.707 -4.516 1 98.56 96 GLN B N 1
ATOM 1801 C CA . GLN B 1 96 ? 14.688 6.188 -5.137 1 98.56 96 GLN B CA 1
ATOM 1802 C C . GLN B 1 96 ? 14.891 7.676 -4.879 1 98.56 96 GLN B C 1
ATOM 1804 O O . GLN B 1 96 ? 16.016 8.117 -4.605 1 98.56 96 GLN B O 1
ATOM 1809 N N . GLN B 1 97 ? 13.836 8.438 -4.938 1 98.75 97 GLN B N 1
ATOM 1810 C CA . GLN B 1 97 ? 13.867 9.875 -4.715 1 98.75 97 GLN B CA 1
ATOM 1811 C C . GLN B 1 97 ? 12.664 10.328 -3.893 1 98.75 97 GLN B C 1
ATOM 1813 O O . GLN B 1 97 ? 11.594 9.727 -3.963 1 98.75 97 GLN B O 1
ATOM 1818 N N . SER B 1 98 ? 12.836 11.406 -3.123 1 98.81 98 SER B N 1
ATOM 1819 C CA . SER B 1 98 ? 11.758 11.992 -2.334 1 98.81 98 SER B CA 1
ATOM 1820 C C . SER B 1 98 ? 11.945 13.5 -2.164 1 98.81 98 SER B C 1
ATOM 1822 O O . SER B 1 98 ? 13.055 14.008 -2.348 1 98.81 98 SER B O 1
ATOM 1824 N N . THR B 1 99 ? 10.938 14.172 -1.944 1 98.69 99 THR B N 1
ATOM 1825 C CA . THR B 1 99 ? 10.953 15.586 -1.561 1 98.69 99 THR B CA 1
ATOM 1826 C C . THR B 1 99 ? 10.289 15.781 -0.204 1 98.69 99 THR B C 1
ATOM 1828 O O . THR B 1 99 ? 9.297 15.117 0.112 1 98.69 99 THR B O 1
ATOM 1831 N N . SER B 1 100 ? 10.883 16.688 0.546 1 98.56 100 SER B N 1
ATOM 1832 C CA . SER B 1 100 ? 10.25 17.062 1.809 1 98.56 100 SER B CA 1
ATOM 1833 C C . SER B 1 100 ? 9.094 18.031 1.584 1 98.56 100 SER B C 1
ATOM 1835 O O . SER B 1 100 ? 9.242 19.031 0.874 1 98.56 100 SER B O 1
ATOM 1837 N N . VAL B 1 101 ? 7.984 17.75 2.154 1 98.56 101 VAL B N 1
ATOM 1838 C CA . VAL B 1 101 ? 6.82 18.625 2.006 1 98.56 101 VAL B CA 1
ATOM 1839 C C . VAL B 1 101 ? 6.344 19.094 3.381 1 98.56 101 VAL B C 1
ATOM 1841 O O . VAL B 1 101 ? 6.539 18.391 4.379 1 98.56 101 VAL B O 1
ATOM 1844 N N . ASP B 1 102 ? 5.754 20.25 3.346 1 98.25 102 ASP B N 1
ATOM 1845 C CA . ASP B 1 102 ? 5.156 20.781 4.566 1 98.25 102 ASP B CA 1
ATOM 1846 C C . ASP B 1 102 ? 3.703 20.344 4.703 1 98.25 102 ASP B C 1
ATOM 1848 O O . ASP B 1 102 ? 2.889 20.578 3.809 1 98.25 102 ASP B O 1
ATOM 1852 N N . ILE B 1 103 ? 3.461 19.766 5.77 1 98.44 103 ILE B N 1
ATOM 1853 C CA . ILE B 1 103 ? 2.086 19.422 6.109 1 98.44 103 ILE B CA 1
ATOM 1854 C C . ILE B 1 103 ? 1.566 20.375 7.188 1 98.44 103 ILE B C 1
ATOM 1856 O O . ILE B 1 103 ? 2.166 20.5 8.258 1 98.44 103 ILE B O 1
ATOM 1860 N N . VAL B 1 104 ? 0.482 21 6.902 1 97.62 104 VAL B N 1
ATOM 1861 C CA . VAL B 1 104 ? -0.066 21.984 7.828 1 97.62 104 VAL B CA 1
ATOM 1862 C C . VAL B 1 104 ? -1.306 21.422 8.516 1 97.62 104 VAL B C 1
ATOM 1864 O O . VAL B 1 104 ? -2.186 20.859 7.855 1 97.62 104 VAL B O 1
ATOM 1867 N N . PHE B 1 105 ? -1.306 21.594 9.797 1 97.06 105 PHE B N 1
ATOM 1868 C CA . PHE B 1 105 ? -2.439 21.172 10.609 1 97.06 105 PHE B CA 1
ATOM 1869 C C . PHE B 1 105 ? -3.051 22.359 11.344 1 97.06 105 PHE B C 1
ATOM 1871 O O . PHE B 1 105 ? -2.338 23.297 11.727 1 97.06 105 PHE B O 1
ATOM 1878 N N . SER B 1 106 ? -4.309 22.312 11.453 1 95.5 106 SER B N 1
ATOM 1879 C CA . SER B 1 106 ? -4.984 23.203 12.383 1 95.5 106 SER B CA 1
ATOM 1880 C C . SER B 1 106 ? -5.25 22.516 13.719 1 95.5 106 SER B C 1
ATOM 1882 O O . SER B 1 106 ? -5.742 21.391 13.75 1 95.5 106 SER B O 1
ATOM 1884 N N . MET B 1 107 ? -4.859 23.109 14.828 1 92.94 107 MET B N 1
ATOM 1885 C CA . MET B 1 107 ? -5.059 22.531 16.156 1 92.94 107 MET B CA 1
ATOM 1886 C C . MET B 1 107 ? -6.516 22.672 16.594 1 92.94 107 MET B C 1
ATOM 1888 O O . MET B 1 107 ? -7.102 23.75 16.484 1 92.94 107 MET B O 1
ATOM 1892 N N . ILE B 1 108 ? -6.922 21.469 17.109 1 86.94 108 ILE B N 1
ATOM 1893 C CA . ILE B 1 108 ? -8.305 21.438 17.562 1 86.94 108 ILE B CA 1
ATOM 1894 C C . ILE B 1 108 ? -8.391 22.016 18.969 1 86.94 108 ILE B C 1
ATOM 1896 O O . ILE B 1 108 ? -7.609 21.656 19.859 1 86.94 108 ILE B O 1
ATOM 1900 N N . ARG B 1 109 ? -8.961 23.094 19.391 1 81.06 109 ARG B N 1
ATOM 1901 C CA . ARG B 1 109 ? -9.227 23.719 20.672 1 81.06 109 ARG B CA 1
ATOM 1902 C C . ARG B 1 109 ? -8.219 24.844 20.953 1 81.06 109 ARG B C 1
ATOM 1904 O O . ARG B 1 109 ? -8.297 25.5 21.984 1 81.06 109 ARG B O 1
ATOM 1911 N N . ASP B 1 110 ? -7.262 24.906 20.156 1 72.38 110 ASP B N 1
ATOM 1912 C CA . ASP B 1 110 ? -6.312 25.984 20.422 1 72.38 110 ASP B CA 1
ATOM 1913 C C . ASP B 1 110 ? -6.559 27.172 19.5 1 72.38 110 ASP B C 1
ATOM 1915 O O . ASP B 1 110 ? -5.613 27.812 19.016 1 72.38 110 ASP B O 1
ATOM 1919 N N . GLY B 1 111 ? -7.711 27.516 19.312 1 68.44 111 GLY B N 1
ATOM 1920 C CA . GLY B 1 111 ? -8.039 28.766 18.672 1 68.44 111 GLY B CA 1
ATOM 1921 C C . GLY B 1 111 ? -7.645 28.812 17.203 1 68.44 111 GLY B C 1
ATOM 1922 O O . GLY B 1 111 ? -7.379 29.875 16.656 1 68.44 111 GLY B O 1
ATOM 1923 N N . GLY B 1 112 ? -7.332 27.672 16.734 1 71.81 112 GLY B N 1
ATOM 1924 C CA . GLY B 1 112 ? -7.082 27.688 15.305 1 71.81 112 GLY B CA 1
ATOM 1925 C C . GLY B 1 112 ? -5.605 27.781 14.953 1 71.81 112 GLY B C 1
ATOM 1926 O O . GLY B 1 112 ? -5.246 28.25 13.875 1 71.81 112 GLY B O 1
ATOM 1927 N N . LYS B 1 113 ? -4.758 27.719 15.844 1 87.94 113 LYS B N 1
ATOM 1928 C CA . LYS B 1 113 ? -3.324 27.719 15.57 1 87.94 113 LYS B CA 1
ATOM 1929 C C . LYS B 1 113 ? -2.971 26.641 14.547 1 87.94 113 LYS B C 1
ATOM 1931 O O . LYS B 1 113 ? -3.537 25.547 14.57 1 87.94 113 LYS B O 1
ATOM 1936 N N . PHE B 1 114 ? -2.182 27.203 13.609 1 93.88 114 PHE B N 1
ATOM 1937 C CA . PHE B 1 114 ? -1.69 26.266 12.602 1 93.88 114 PHE B CA 1
ATOM 1938 C C . PHE B 1 114 ? -0.262 25.828 12.914 1 93.88 114 PHE B C 1
ATOM 1940 O O . PHE B 1 114 ? 0.542 26.641 13.391 1 93.88 114 PHE B O 1
ATOM 1947 N N . ILE B 1 115 ? -0.01 24.578 12.711 1 94.69 115 ILE B N 1
ATOM 1948 C CA . ILE B 1 115 ? 1.363 24.094 12.797 1 94.69 115 ILE B CA 1
ATOM 1949 C C . ILE B 1 115 ? 1.764 23.422 11.484 1 94.69 115 ILE B C 1
ATOM 1951 O O . ILE B 1 115 ? 0.917 22.859 10.781 1 94.69 115 ILE B O 1
ATOM 1955 N N . SER B 1 116 ? 3.023 23.578 11.188 1 96.38 116 SER B N 1
ATOM 1956 C CA . SER B 1 116 ? 3.574 22.984 9.969 1 96.38 116 SER B CA 1
ATOM 1957 C C . SER B 1 116 ? 4.668 21.984 10.289 1 96.38 116 SER B C 1
ATOM 1959 O O . SER B 1 116 ? 5.602 22.281 11.039 1 96.38 116 SER B O 1
ATOM 1961 N N . LEU B 1 117 ? 4.508 20.781 9.781 1 97.62 117 LEU B N 1
ATOM 1962 C CA . LEU B 1 117 ? 5.5 19.719 9.969 1 97.62 117 LEU B CA 1
ATOM 1963 C C . LEU B 1 117 ? 5.977 19.172 8.625 1 97.62 117 LEU B C 1
ATOM 1965 O O . LEU B 1 117 ? 5.266 19.281 7.625 1 97.62 117 LEU B O 1
ATOM 1969 N N . LYS B 1 118 ? 7.152 18.578 8.672 1 98.31 118 LYS B N 1
ATOM 1970 C CA . LYS B 1 118 ? 7.734 18.078 7.434 1 98.31 118 LYS B CA 1
ATOM 1971 C C . LYS B 1 118 ? 7.547 16.562 7.316 1 98.31 118 LYS B C 1
ATOM 1973 O O . LYS B 1 118 ? 7.648 15.844 8.312 1 98.31 118 LYS B O 1
ATOM 1978 N N . ALA B 1 119 ? 7.285 16.156 6.125 1 98.44 119 ALA B N 1
ATOM 1979 C CA . ALA B 1 119 ? 7.238 14.734 5.793 1 98.44 119 ALA B CA 1
ATOM 1980 C C . ALA B 1 119 ? 7.848 14.469 4.422 1 98.44 119 ALA B C 1
ATOM 1982 O O . ALA B 1 119 ? 7.98 15.383 3.605 1 98.44 119 ALA B O 1
ATOM 1983 N N . GLU B 1 120 ? 8.227 13.227 4.23 1 98.44 120 GLU B N 1
ATOM 1984 C CA . GLU B 1 120 ? 8.789 12.852 2.938 1 98.44 120 GLU B CA 1
ATOM 1985 C C . GLU B 1 120 ? 7.703 12.406 1.966 1 98.44 120 GLU B C 1
ATOM 1987 O O . GLU B 1 120 ? 6.867 11.562 2.305 1 98.44 120 GLU B O 1
ATOM 1992 N N . ASN B 1 121 ? 7.688 12.977 0.823 1 98.81 121 ASN B N 1
ATOM 1993 C CA . ASN B 1 121 ? 6.879 12.555 -0.315 1 98.81 121 ASN B CA 1
ATOM 1994 C C . ASN B 1 121 ? 7.734 11.922 -1.41 1 98.81 121 ASN B C 1
ATOM 1996 O O . ASN B 1 121 ? 8.578 12.594 -2.004 1 98.81 121 ASN B O 1
ATOM 2000 N N . HIS B 1 122 ? 7.543 10.641 -1.593 1 98.88 122 HIS B N 1
ATOM 2001 C CA . HIS B 1 122 ? 8.375 9.969 -2.588 1 98.88 122 HIS B CA 1
ATOM 2002 C C . HIS B 1 122 ? 8.016 10.422 -4 1 98.88 122 HIS B C 1
ATOM 2004 O O . HIS B 1 122 ? 6.836 10.609 -4.316 1 98.88 122 HIS B O 1
ATOM 2010 N N . THR B 1 123 ? 9.023 10.555 -4.836 1 98.88 123 THR B N 1
ATOM 2011 C CA . THR B 1 123 ? 8.773 11.047 -6.184 1 98.88 123 THR B CA 1
ATOM 2012 C C . THR B 1 123 ? 9.203 10.023 -7.23 1 98.88 123 THR B C 1
ATOM 2014 O O . THR B 1 123 ? 8.836 10.133 -8.398 1 98.88 123 THR B O 1
ATOM 2017 N N . SER B 1 124 ? 9.984 9.055 -6.809 1 98.88 124 SER B N 1
ATOM 2018 C CA . SER B 1 124 ? 10.352 7.957 -7.703 1 98.88 124 SER B CA 1
ATOM 2019 C C . SER B 1 124 ? 10.695 6.695 -6.918 1 98.88 124 SER B C 1
ATOM 2021 O O . SER B 1 124 ? 11.25 6.773 -5.82 1 98.88 124 SER B O 1
ATOM 2023 N N . CYS B 1 125 ? 10.383 5.609 -7.5 1 98.88 125 CYS B N 1
ATOM 2024 C CA . CYS B 1 125 ? 10.75 4.305 -6.957 1 98.88 125 CYS B CA 1
ATOM 2025 C C . CYS B 1 125 ? 11.719 3.58 -7.883 1 98.88 125 CYS B C 1
ATOM 2027 O O . CYS B 1 125 ? 11.82 3.918 -9.062 1 98.88 125 CYS B O 1
ATOM 2029 N N . GLY B 1 126 ? 12.406 2.596 -7.312 1 98.62 126 GLY B N 1
ATOM 2030 C CA . GLY B 1 126 ? 13.336 1.765 -8.07 1 98.62 126 GLY B CA 1
ATOM 2031 C C . GLY B 1 126 ? 13.625 0.435 -7.398 1 98.62 126 GLY B C 1
ATOM 2032 O O . GLY B 1 126 ? 13.383 0.272 -6.199 1 98.62 126 GLY B O 1
ATOM 2033 N N . CYS B 1 127 ? 14.008 -0.509 -8.219 1 98.69 127 CYS B N 1
ATOM 2034 C CA . CYS B 1 127 ? 14.328 -1.845 -7.723 1 98.69 127 CYS B CA 1
ATOM 2035 C C . CYS B 1 127 ? 15.727 -1.883 -7.117 1 98.69 127 CYS B C 1
ATOM 2037 O O . CYS B 1 127 ? 16.703 -1.499 -7.77 1 98.69 127 CYS B O 1
ATOM 2039 N N . GLU B 1 128 ? 15.805 -2.293 -5.883 1 97.62 128 GLU B N 1
ATOM 2040 C CA . GLU B 1 128 ? 17.062 -2.393 -5.148 1 97.62 128 GLU B CA 1
ATOM 2041 C C . GLU B 1 128 ? 17.219 -3.768 -4.508 1 97.62 128 GLU B C 1
ATOM 2043 O O . GLU B 1 128 ? 16.234 -4.434 -4.199 1 97.62 128 GLU B O 1
ATOM 2048 N N . SER B 1 129 ? 18.406 -4.172 -4.273 1 94.81 129 SER B N 1
ATOM 2049 C CA . SER B 1 129 ? 18.672 -5.453 -3.627 1 94.81 129 SER B CA 1
ATOM 2050 C C . SER B 1 129 ? 18.109 -5.48 -2.207 1 94.81 129 SER B C 1
ATOM 2052 O O . SER B 1 129 ? 18.203 -4.488 -1.481 1 94.81 129 SER B O 1
ATOM 2054 N N . ARG B 1 130 ? 17.453 -6.57 -1.82 1 83.56 130 ARG B N 1
ATOM 2055 C CA . ARG B 1 130 ? 16.875 -6.699 -0.491 1 83.56 130 ARG B CA 1
ATOM 2056 C C . ARG B 1 130 ? 17.922 -6.523 0.595 1 83.56 130 ARG B C 1
ATOM 2058 O O . ARG B 1 130 ? 17.625 -6.043 1.689 1 83.56 130 ARG B O 1
ATOM 2065 N N . HIS B 1 131 ? 19.078 -6.91 0.439 1 74.62 131 HIS B N 1
ATOM 2066 C CA . HIS B 1 131 ? 20.172 -6.824 1.396 1 74.62 131 HIS B CA 1
ATOM 2067 C C . HIS B 1 131 ? 20.828 -5.449 1.359 1 74.62 131 HIS B C 1
ATOM 2069 O O . HIS B 1 131 ? 21.719 -5.16 2.16 1 74.62 131 HIS B O 1
ATOM 2075 N N . SER B 1 132 ? 20.359 -4.586 0.633 1 63.28 132 SER B N 1
ATOM 2076 C CA . SER B 1 132 ? 20.953 -3.26 0.509 1 63.28 132 SER B CA 1
ATOM 2077 C C . SER B 1 132 ? 20.531 -2.354 1.66 1 63.28 132 SER B C 1
ATOM 2079 O O . SER B 1 132 ? 20.844 -1.162 1.668 1 63.28 132 SER B O 1
ATOM 2081 N N . THR B 1 133 ? 19.859 -2.703 2.602 1 52.22 133 THR B N 1
ATOM 2082 C CA . THR B 1 133 ? 19.391 -1.713 3.562 1 52.22 133 THR B CA 1
ATOM 2083 C C . THR B 1 133 ? 20.547 -0.913 4.133 1 52.22 133 THR B C 1
ATOM 2085 O O . THR B 1 133 ? 20.344 0.138 4.746 1 52.22 133 THR B O 1
ATOM 2088 N N . ILE B 1 134 ? 21.703 -1.521 4.668 1 41.78 134 ILE B N 1
ATOM 2089 C CA . ILE B 1 134 ? 22.562 -0.785 5.594 1 41.78 134 ILE B CA 1
ATOM 2090 C C . ILE B 1 134 ? 23.188 0.404 4.875 1 41.78 134 ILE B C 1
ATOM 2092 O O . ILE B 1 134 ? 24 0.225 3.965 1 41.78 134 ILE B O 1
ATOM 2096 N N . LYS B 1 135 ? 22.531 1.161 4.559 1 29.91 135 LYS B N 1
ATOM 2097 C CA . LYS B 1 135 ? 23.312 2.371 4.352 1 29.91 135 LYS B CA 1
ATOM 2098 C C . LYS B 1 135 ? 23.578 3.092 5.672 1 29.91 135 LYS B C 1
ATOM 2100 O O . LYS B 1 135 ? 22.688 3.164 6.527 1 29.91 135 LYS B O 1
#

Radius of gyration: 35.33 Å; Cα contacts (8 Å, |Δi|>4): 478; chains: 2; bounding box: 45×183×66 Å

Nearest PDB structures (foldseek):
  2gnn-assembly1_B  TM=7.485E-01  e=1.056E-05  Orf virus (strain NZ2)
  6d3o-assembly1_A  TM=7.330E-01  e=2.009E-04  Homo sapiens
  4nt5-assembly1_A-2  TM=6.127E-01  e=5.499E-02  Homo sapiens
  8wvy-assembly1_E  TM=6.454E-01  e=2.606E-01  Homo sapiens
  5cl1-assembly1_B  TM=5.339E-01  e=5.077E-01  Escherichia coli O157:H7

pLDDT: mean 85.4, std 20.91, range [29.91, 98.88]

Secondary structure (DSSP, 8-state):
-------------------------SPPHHHHHHHHHHHHHHHHSBS-S-EEEEEEHHHH-TT--GGGEESSEEEEEE--TTS-B-SSTTEEEEEEEEEEEEEEEEETTTTT-EEEEEEEEEEEEEEEEGGGG--/-------------------------SPPHHHHHHHHHHHHHHHHSBS-S-EEEEEEHHHH-TT--TTTEESSEEEEEE--TTS-B-SSTTEEEEEEEEEEEEEEEEETTTTT-EEEEEEEEEEEEEEEEGGGG--

Solvent-accessible surface area (backbone atoms only — not comparable to full-atom values): 15409 Å² total; per-residue (Å²): 138,84,80,79,76,75,77,76,75,75,75,76,73,74,72,73,71,72,70,70,71,70,76,68,78,61,64,49,73,67,49,49,50,44,27,51,53,50,46,50,49,40,69,70,39,48,43,40,63,40,41,79,32,28,38,49,40,38,79,81,36,73,88,43,53,56,84,38,35,40,62,35,56,44,69,40,30,41,46,36,60,35,56,10,42,53,92,49,87,67,34,34,19,29,67,68,40,66,44,80,40,75,45,36,30,36,33,58,87,56,84,57,36,58,48,75,46,77,44,75,30,33,69,25,28,34,68,39,56,69,82,59,70,83,115,134,85,78,78,75,75,79,75,74,73,76,77,73,75,72,74,70,72,70,69,72,68,74,67,78,62,66,48,72,66,49,50,51,45,29,50,53,50,47,50,49,41,69,70,40,49,43,40,64,38,40,81,32,29,39,49,38,37,78,83,36,72,90,45,52,55,83,39,34,39,62,36,55,44,70,40,30,41,47,36,60,36,57,10,42,52,93,49,86,67,36,36,19,28,66,68,40,65,44,80,42,74,46,36,29,34,34,57,89,56,86,56,35,58,48,77,45,78,45,76,30,34,69,27,28,32,69,39,54,67,82,56,70,83,115

Organism: NCBI:txid1629725

Foldseek 3Di:
DDDPPPPPPPPPPPPPPPPVPPPPPDQDPVRVVVVVVVVVVQVVFAFKFFDKDKDFQCVQPVVDDCVWKPPRIDIATAWDQVNHDDPDPQWGKHFDAWDKDWDWIFTDPPPGDIDIDIDIHGGIIDIDGPPPPPD/DDDPPPPPPPPPPPPPPPPPVPPPPDQDPVRVVVVVVVVVVQVVFAFKFFDKDKDFQCVQPVVDDCVWKPPRIDIATAWDQVNHDDPDPQWGKHFDAWDKDWDWIFTDPPPGDIDIDIDIHGGIIDIDGPPPPPD

InterPro domains:
  IPR000072 PDGF/VEGF domain [PS50278] (49-132)
  IPR029034 Cystine-knot cytokine [G3DSA:2.10.90.10] (26-130)
  IPR029034 Cystine-knot cytokine [SSF57501] (38-131)